Protein AF-0000000074480238 (afdb_homodimer)

pLDDT: mean 89.64, std 10.57, range [49.81, 98.31]

Sequence (198 aa):
LREQDRWLPIANVARLMKNTLPSTAKVSKDAKECMQECVSEFISFITSEASDKCLSEKRKTINGEDILFAMASLGFENYAEVLKIYLAKYREQQALKQELREQDRWLPIANVARLMKNTLPSTAKVSKDAKECMQECVSEFISFITSEASDKCLSEKRKTINGEDILFAMASLGFENYAEVLKIYLAKYREQQALKQE

Foldseek 3Di:
DPPPPQWDDLVVQVVVVCVVDPPPDDDDPVRSVVSGVVVSVVVVQLVVQLVVVCVVVVHDDRDPVSSLVSCVVVPNVVVSVVVVVVVVVVVVVVVVVVD/DPPPPQWDDLVVQVVVVCVVDDPPDDDDPVRSVVSGVVVSVVVVQLVVQLVVVCVVVVHDDRDPVSSLVSCVVVPNVVVSVVVVVVVVVVVVVVVVVVD

Organism: Cyberlindnera jadinii (strain ATCC 18201 / CBS 1600 / BCRC 20928 / JCM 3617 / NBRC 0987 / NRRL Y-1542) (NCBI:txid983966)

Nearest PDB structures (foldseek):
  6y37-assembly1_B  TM=9.646E-01  e=2.136E-12  Aspergillus nidulans FGSC A4
  6r0m-assembly2_C  TM=9.415E-01  e=6.870E-12  Arabidopsis thaliana
  7cvq-assembly1_B  TM=9.402E-01  e=6.244E-11  Arabidopsis thaliana
  7cvo-assembly1_G-2  TM=8.976E-01  e=4.514E-11  Arabidopsis thaliana
  7c9o-assembly1_B  TM=9.292E-01  e=1.452E-10  Oryza sativa Japonica Group

Structure (mmCIF, N/CA/C/O backbone):
data_AF-0000000074480238-model_v1
#
loop_
_entity.id
_entity.type
_entity.pdbx_description
1 polymer 'Transcriptional activator'
#
loop_
_atom_site.group_PDB
_atom_site.id
_atom_site.type_symbol
_atom_site.label_atom_id
_atom_site.label_alt_id
_atom_site.label_comp_id
_atom_site.label_asym_id
_atom_site.label_entity_id
_atom_site.label_seq_id
_atom_site.pdbx_PDB_ins_code
_atom_site.Cartn_x
_atom_site.Cartn_y
_atom_site.Cartn_z
_atom_site.occupancy
_atom_site.B_iso_or_equiv
_atom_site.auth_seq_id
_atom_site.auth_comp_id
_atom_site.auth_asym_id
_atom_site.auth_atom_id
_atom_site.pdbx_PDB_model_num
ATOM 1 N N . LEU A 1 1 ? 17.281 9.883 -5.789 1 50.31 1 LEU A N 1
ATOM 2 C CA . LEU A 1 1 ? 16.562 8.797 -5.141 1 50.31 1 LEU A CA 1
ATOM 3 C C . LEU A 1 1 ? 17.094 7.441 -5.578 1 50.31 1 LEU A C 1
ATOM 5 O O . LEU A 1 1 ? 17.375 7.23 -6.762 1 50.31 1 LEU A O 1
ATOM 9 N N . ARG A 1 2 ? 17.734 6.738 -4.742 1 54.66 2 ARG A N 1
ATOM 10 C CA . ARG A 1 2 ? 18.234 5.41 -5.094 1 54.66 2 ARG A CA 1
ATOM 11 C C . ARG A 1 2 ? 17.094 4.461 -5.418 1 54.66 2 ARG A C 1
ATOM 13 O O . ARG A 1 2 ? 15.984 4.621 -4.902 1 54.66 2 ARG A O 1
ATOM 20 N N . GLU A 1 3 ? 17.344 3.711 -6.457 1 53.94 3 GLU A N 1
ATOM 21 C CA . GLU A 1 3 ? 16.344 2.719 -6.871 1 53.94 3 GLU A CA 1
ATOM 22 C C . GLU A 1 3 ? 15.703 2.047 -5.668 1 53.94 3 GLU A C 1
ATOM 24 O O . GLU A 1 3 ? 14.492 1.808 -5.66 1 53.94 3 GLU A O 1
ATOM 29 N N . GLN A 1 4 ? 16.516 1.874 -4.633 1 62.62 4 GLN A N 1
ATOM 30 C CA . GLN A 1 4 ? 16.047 1.222 -3.414 1 62.62 4 GLN A CA 1
ATOM 31 C C . GLN A 1 4 ? 15.07 2.107 -2.654 1 62.62 4 GLN A C 1
ATOM 33 O O . GLN A 1 4 ? 14.305 1.621 -1.817 1 62.62 4 GLN A O 1
ATOM 38 N N . ASP A 1 5 ? 15.07 3.297 -3.121 1 70.62 5 ASP A N 1
ATOM 39 C CA . ASP A 1 5 ? 14.211 4.246 -2.418 1 70.62 5 ASP A CA 1
ATOM 40 C C . ASP A 1 5 ? 12.883 4.426 -3.141 1 70.62 5 ASP A C 1
ATOM 42 O O . ASP A 1 5 ? 11.977 5.09 -2.633 1 70.62 5 ASP A O 1
ATOM 46 N N . ARG A 1 6 ? 12.75 3.734 -4.102 1 83 6 ARG A N 1
ATOM 47 C CA . ARG A 1 6 ? 11.562 3.947 -4.926 1 83 6 ARG A CA 1
ATOM 48 C C . ARG A 1 6 ? 10.43 3.012 -4.512 1 83 6 ARG A C 1
ATOM 50 O O . ARG A 1 6 ? 9.258 3.375 -4.594 1 83 6 ARG A O 1
ATOM 57 N N . TRP A 1 7 ? 10.844 1.94 -3.971 1 91.5 7 TRP A N 1
ATOM 58 C CA . TRP A 1 7 ? 9.836 0.933 -3.635 1 91.5 7 TRP A CA 1
ATOM 59 C C . TRP A 1 7 ? 9.977 0.496 -2.182 1 91.5 7 TRP A C 1
ATOM 61 O O . TRP A 1 7 ? 11.047 0.611 -1.588 1 91.5 7 TRP A O 1
ATOM 71 N N . LEU A 1 8 ? 8.867 0.056 -1.718 1 95.06 8 LEU A N 1
ATOM 72 C CA . LEU A 1 8 ? 8.938 -0.613 -0.423 1 95.06 8 LEU A CA 1
ATOM 73 C C . LEU A 1 8 ? 9.805 -1.864 -0.505 1 95.06 8 LEU A C 1
ATOM 75 O O . LEU A 1 8 ? 9.781 -2.574 -1.513 1 95.06 8 LEU A O 1
ATOM 79 N N . PRO A 1 9 ? 10.562 -2.084 0.58 1 94.25 9 PRO A N 1
ATOM 80 C CA . PRO A 1 9 ? 11.297 -3.354 0.57 1 94.25 9 PRO A CA 1
ATOM 81 C C . PRO A 1 9 ? 10.383 -4.559 0.343 1 94.25 9 PRO A C 1
ATOM 83 O O . PRO A 1 9 ? 9.375 -4.711 1.035 1 94.25 9 PRO A O 1
ATOM 86 N N . ILE A 1 10 ? 10.828 -5.426 -0.51 1 94.94 10 ILE A N 1
ATOM 87 C CA . ILE A 1 10 ? 10 -6.539 -0.958 1 94.94 10 ILE A CA 1
ATOM 88 C C . ILE A 1 10 ? 9.773 -7.508 0.198 1 94.94 10 ILE A C 1
ATOM 90 O O . ILE A 1 10 ? 8.711 -8.117 0.304 1 94.94 10 ILE A O 1
ATOM 94 N N . ALA A 1 11 ? 10.805 -7.645 1.057 1 95.31 11 ALA A N 1
ATOM 95 C CA . ALA A 1 11 ? 10.695 -8.57 2.182 1 95.31 11 ALA A CA 1
ATOM 96 C C . ALA A 1 11 ? 9.57 -8.148 3.125 1 95.31 11 ALA A C 1
ATOM 98 O O . ALA A 1 11 ? 8.891 -9 3.705 1 95.31 11 ALA A O 1
ATOM 99 N N . ASN A 1 12 ? 9.391 -6.879 3.295 1 95.06 12 ASN A N 1
ATOM 100 C CA . ASN A 1 12 ? 8.32 -6.375 4.152 1 95.06 12 ASN A CA 1
ATOM 101 C C . ASN A 1 12 ? 6.945 -6.645 3.547 1 95.06 12 ASN A C 1
ATOM 103 O O . ASN A 1 12 ? 6.012 -7.023 4.262 1 95.06 12 ASN A O 1
ATOM 107 N N . VAL A 1 13 ? 6.793 -6.402 2.264 1 97 13 VAL A N 1
ATOM 108 C CA . VAL A 1 13 ? 5.547 -6.641 1.542 1 97 13 VAL A CA 1
ATOM 109 C C . VAL A 1 13 ? 5.195 -8.125 1.594 1 97 13 VAL A C 1
ATOM 111 O O . VAL A 1 13 ? 4.066 -8.484 1.936 1 97 13 VAL A O 1
ATOM 114 N N . ALA A 1 14 ? 6.191 -8.93 1.31 1 97.12 14 ALA A N 1
ATOM 115 C CA . ALA A 1 14 ? 5.992 -10.375 1.296 1 97.12 14 ALA A CA 1
ATOM 116 C C . ALA A 1 14 ? 5.566 -10.883 2.67 1 97.12 14 ALA A C 1
ATOM 118 O O . ALA A 1 14 ? 4.742 -11.797 2.773 1 97.12 14 ALA A O 1
ATOM 119 N N . ARG A 1 15 ? 6.156 -10.383 3.66 1 96.19 15 ARG A N 1
ATOM 120 C CA . ARG A 1 15 ? 5.812 -10.773 5.023 1 96.19 15 ARG A CA 1
ATOM 121 C C . ARG A 1 15 ? 4.34 -10.5 5.32 1 96.19 15 ARG A C 1
ATOM 123 O O . ARG A 1 15 ? 3.646 -11.344 5.883 1 96.19 15 ARG A O 1
ATOM 130 N N . LEU A 1 16 ? 3.887 -9.359 4.969 1 96.38 16 LEU A N 1
ATOM 131 C CA . LEU A 1 16 ? 2.492 -9 5.203 1 96.38 16 LEU A CA 1
ATOM 132 C C . LEU A 1 16 ? 1.559 -9.883 4.387 1 96.38 16 LEU A C 1
ATOM 134 O O . LEU A 1 16 ? 0.484 -10.266 4.855 1 96.38 16 LEU A O 1
ATOM 138 N N . MET A 1 17 ? 1.931 -10.141 3.139 1 97.75 17 MET A N 1
ATOM 139 C CA . MET A 1 17 ? 1.133 -11.055 2.324 1 97.75 17 MET A CA 1
ATOM 140 C C . MET A 1 17 ? 1.016 -12.422 2.994 1 97.75 17 MET A C 1
ATOM 142 O O . MET A 1 17 ? -0.086 -12.953 3.135 1 97.75 17 MET A O 1
ATOM 146 N N . LYS A 1 18 ? 2.066 -12.922 3.418 1 96.69 18 LYS A N 1
ATOM 147 C CA . LYS A 1 18 ? 2.111 -14.25 4.023 1 96.69 18 LYS A CA 1
ATOM 148 C C . LYS A 1 18 ? 1.243 -14.312 5.277 1 96.69 18 LYS A C 1
ATOM 150 O O . LYS A 1 18 ? 0.592 -15.328 5.535 1 96.69 18 LYS A O 1
ATOM 155 N N . ASN A 1 19 ? 1.294 -13.281 6.031 1 95.38 19 ASN A N 1
ATOM 156 C CA . ASN A 1 19 ? 0.507 -13.219 7.258 1 95.38 19 ASN A CA 1
ATOM 157 C C . ASN A 1 19 ? -0.988 -13.328 6.969 1 95.38 19 ASN A C 1
ATOM 159 O O . ASN A 1 19 ? -1.774 -13.641 7.867 1 95.38 19 ASN A O 1
ATOM 163 N N . THR A 1 20 ? -1.388 -13.047 5.805 1 95.38 20 THR A N 1
ATOM 164 C CA . THR A 1 20 ? -2.795 -13.039 5.422 1 95.38 20 THR A CA 1
ATOM 165 C C . THR A 1 20 ? -3.215 -14.406 4.875 1 95.38 20 THR A C 1
ATOM 167 O O . THR A 1 20 ? -4.402 -14.656 4.672 1 95.38 20 THR A O 1
ATOM 170 N N . LEU A 1 21 ? -2.299 -15.297 4.723 1 96.62 21 LEU A N 1
ATOM 171 C CA . LEU A 1 21 ? -2.537 -16.531 3.992 1 96.62 21 LEU A CA 1
ATOM 172 C C . LEU A 1 21 ? -2.473 -17.734 4.926 1 96.62 21 LEU A C 1
ATOM 174 O O . LEU A 1 21 ? -1.776 -17.703 5.941 1 96.62 21 LEU A O 1
ATOM 178 N N . PRO A 1 22 ? -3.262 -18.844 4.527 1 93.44 22 PRO A N 1
ATOM 179 C CA . PRO A 1 22 ? -3.002 -20.094 5.227 1 93.44 22 PRO A CA 1
ATOM 180 C C . PRO A 1 22 ? -1.571 -20.594 5.035 1 93.44 22 PRO A C 1
ATOM 182 O O . PRO A 1 22 ? -0.897 -20.188 4.082 1 93.44 22 PRO A O 1
ATOM 185 N N . SER A 1 23 ? -1.118 -21.469 5.938 1 93.94 23 SER A N 1
ATOM 186 C CA . SER A 1 23 ? 0.26 -21.953 5.93 1 93.94 23 SER A CA 1
ATOM 187 C C . SER A 1 23 ? 0.567 -22.734 4.66 1 93.94 23 SER A C 1
ATOM 189 O O . SER A 1 23 ? 1.729 -22.875 4.273 1 93.94 23 SER A O 1
ATOM 191 N N . THR A 1 24 ? -0.392 -23.219 3.965 1 94.44 24 THR A N 1
ATOM 192 C CA . THR A 1 24 ? -0.211 -24.062 2.795 1 94.44 24 THR A CA 1
ATOM 193 C C . THR A 1 24 ? -0.042 -23.234 1.533 1 94.44 24 THR A C 1
ATOM 195 O O . THR A 1 24 ? 0.378 -23.734 0.493 1 94.44 24 THR A O 1
ATOM 198 N N . ALA A 1 25 ? -0.387 -21.969 1.581 1 96.19 25 ALA A N 1
ATOM 199 C CA . ALA A 1 25 ? -0.36 -21.109 0.399 1 96.19 25 ALA A CA 1
ATOM 200 C C . ALA A 1 25 ? 1.044 -20.562 0.148 1 96.19 25 ALA A C 1
ATOM 202 O O . ALA A 1 25 ? 1.799 -20.328 1.092 1 96.19 25 ALA A O 1
ATOM 203 N N . LYS A 1 26 ? 1.351 -20.438 -1.123 1 97.56 26 LYS A N 1
ATOM 204 C CA . LYS A 1 26 ? 2.617 -19.859 -1.564 1 97.56 26 LYS A CA 1
ATOM 205 C C . LYS A 1 26 ? 2.387 -18.625 -2.428 1 97.56 26 LYS A C 1
ATOM 207 O O . LYS A 1 26 ? 1.317 -18.453 -3.018 1 97.56 26 LYS A O 1
ATOM 212 N N . VAL A 1 27 ? 3.369 -17.781 -2.408 1 98.31 27 VAL A N 1
ATOM 213 C CA . VAL A 1 27 ? 3.334 -16.578 -3.242 1 98.31 27 VAL A CA 1
ATOM 214 C C . VAL A 1 27 ? 4.551 -16.562 -4.168 1 98.31 27 VAL A C 1
ATOM 216 O O . VAL A 1 27 ? 5.691 -16.672 -3.707 1 98.31 27 VAL A O 1
ATOM 219 N N . SER A 1 28 ? 4.266 -16.453 -5.383 1 96.69 28 SER A N 1
ATOM 220 C CA . SER A 1 28 ? 5.344 -16.438 -6.363 1 96.69 28 SER A CA 1
ATOM 221 C C . SER A 1 28 ? 6.133 -15.141 -6.309 1 96.69 28 SER A C 1
ATOM 223 O O . SER A 1 28 ? 5.676 -14.156 -5.723 1 96.69 28 SER A O 1
ATOM 225 N N . LYS A 1 29 ? 7.328 -15.172 -6.887 1 94.25 29 LYS A N 1
ATOM 226 C CA . LYS A 1 29 ? 8.18 -13.992 -6.938 1 94.25 29 LYS A CA 1
ATOM 227 C C . LYS A 1 29 ? 7.504 -12.859 -7.715 1 94.25 29 LYS A C 1
ATOM 229 O O . LYS A 1 29 ? 7.559 -11.703 -7.305 1 94.25 29 LYS A O 1
ATOM 234 N N . ASP A 1 30 ? 6.91 -13.188 -8.82 1 93.56 30 ASP A N 1
ATOM 235 C CA . ASP A 1 30 ? 6.266 -12.172 -9.633 1 93.56 30 ASP A CA 1
ATOM 236 C C . ASP A 1 30 ? 5.082 -11.539 -8.898 1 93.56 30 ASP A C 1
ATOM 238 O O . ASP A 1 30 ? 4.801 -10.352 -9.07 1 93.56 30 ASP A O 1
ATOM 242 N N . ALA A 1 31 ? 4.387 -12.289 -8.102 1 96.25 31 ALA A N 1
ATOM 243 C CA . ALA A 1 31 ? 3.289 -11.75 -7.301 1 96.25 31 ALA A CA 1
ATOM 244 C C . ALA A 1 31 ? 3.803 -10.758 -6.262 1 96.25 31 ALA A C 1
ATOM 246 O O . ALA A 1 31 ? 3.221 -9.688 -6.078 1 96.25 31 ALA A O 1
ATOM 247 N N . LYS A 1 32 ? 4.871 -11.141 -5.648 1 96.44 32 LYS A N 1
ATOM 248 C CA . LYS A 1 32 ? 5.477 -10.258 -4.652 1 96.44 32 LYS A CA 1
ATOM 249 C C . LYS A 1 32 ? 5.926 -8.938 -5.281 1 96.44 32 LYS A C 1
ATOM 251 O O . LYS A 1 32 ? 5.711 -7.871 -4.711 1 96.44 32 LYS A O 1
ATOM 256 N N . GLU A 1 33 ? 6.512 -9.047 -6.352 1 93.38 33 GLU A N 1
ATOM 257 C CA . GLU A 1 33 ? 6.984 -7.855 -7.051 1 93.38 33 GLU A CA 1
ATOM 258 C C . GLU A 1 33 ? 5.82 -6.992 -7.527 1 93.38 33 GLU A C 1
ATOM 260 O O . GLU A 1 33 ? 5.887 -5.762 -7.469 1 93.38 33 GLU A O 1
ATOM 265 N N . CYS A 1 34 ? 4.824 -7.645 -7.98 1 93.25 34 CYS A N 1
ATOM 266 C CA . CYS A 1 34 ? 3.627 -6.93 -8.406 1 93.25 34 CYS A CA 1
ATOM 267 C C . CYS A 1 34 ? 3.008 -6.168 -7.238 1 93.25 34 CYS A C 1
ATOM 269 O O . CYS A 1 34 ? 2.676 -4.988 -7.367 1 93.25 34 CYS A O 1
ATOM 271 N N . MET A 1 35 ? 2.871 -6.773 -6.176 1 96.44 35 MET A N 1
ATOM 272 C CA . MET A 1 35 ? 2.322 -6.148 -4.977 1 96.44 35 MET A CA 1
ATOM 273 C C . MET A 1 35 ? 3.201 -4.988 -4.52 1 96.44 35 MET A C 1
ATOM 275 O O . MET A 1 35 ? 2.693 -3.92 -4.168 1 96.44 35 MET A O 1
ATOM 279 N N . GLN A 1 36 ? 4.504 -5.254 -4.531 1 95.19 36 GLN A N 1
ATOM 280 C CA . GLN A 1 36 ? 5.449 -4.219 -4.137 1 95.19 36 GLN A CA 1
ATOM 281 C C . GLN A 1 36 ? 5.254 -2.947 -4.953 1 95.19 36 GLN A C 1
ATOM 283 O O . GLN A 1 36 ? 5.188 -1.85 -4.398 1 95.19 36 GLN A O 1
ATOM 288 N N . GLU A 1 37 ? 5.18 -3.053 -6.207 1 91.62 37 GLU A N 1
ATOM 289 C CA . GLU A 1 37 ? 4.984 -1.911 -7.094 1 91.62 37 GLU A CA 1
ATOM 290 C C . GLU A 1 37 ? 3.635 -1.245 -6.848 1 91.62 37 GLU A C 1
ATOM 292 O O . GLU A 1 37 ? 3.549 -0.019 -6.754 1 91.62 37 GLU A O 1
ATOM 297 N N . CYS A 1 38 ? 2.629 -2.027 -6.746 1 92.5 38 CYS A N 1
ATOM 298 C CA . CYS A 1 38 ? 1.27 -1.528 -6.57 1 92.5 38 CYS A CA 1
ATOM 299 C C . CYS A 1 38 ? 1.145 -0.727 -5.281 1 92.5 38 CYS A C 1
ATOM 301 O O . CYS A 1 38 ? 0.633 0.395 -5.289 1 92.5 38 CYS A O 1
ATOM 303 N N . VAL A 1 39 ? 1.638 -1.241 -4.25 1 95.38 39 VAL A N 1
ATOM 304 C CA . VAL A 1 39 ? 1.453 -0.611 -2.945 1 95.38 39 VAL A CA 1
ATOM 305 C C . VAL A 1 39 ? 2.342 0.626 -2.838 1 95.38 39 VAL A C 1
ATOM 307 O O . VAL A 1 39 ? 1.952 1.628 -2.232 1 95.38 39 VAL A O 1
ATOM 310 N N . SER A 1 40 ? 3.521 0.574 -3.406 1 94 40 SER A N 1
ATOM 311 C CA . SER A 1 40 ? 4.375 1.756 -3.428 1 94 40 SER A CA 1
ATOM 312 C C . SER A 1 40 ? 3.725 2.896 -4.199 1 94 40 SER A C 1
ATOM 314 O O . SER A 1 40 ? 3.748 4.047 -3.758 1 94 40 SER A O 1
ATOM 316 N N . GLU A 1 41 ? 3.16 2.637 -5.312 1 90.31 41 GLU A N 1
ATOM 317 C CA . GLU A 1 41 ? 2.451 3.641 -6.102 1 90.31 41 GLU A CA 1
ATOM 318 C C . GLU A 1 41 ? 1.226 4.164 -5.355 1 90.31 41 GLU A C 1
ATOM 320 O O . GLU A 1 41 ? 0.897 5.348 -5.449 1 90.31 41 GLU A O 1
ATOM 325 N N . PHE A 1 42 ? 0.563 3.215 -4.707 1 92.75 42 PHE A N 1
ATOM 326 C CA . PHE A 1 42 ? -0.605 3.584 -3.916 1 92.75 42 PHE A CA 1
ATOM 327 C C . PHE A 1 42 ? -0.243 4.633 -2.869 1 92.75 42 PHE A C 1
ATOM 329 O O . PHE A 1 42 ? -0.935 5.645 -2.73 1 92.75 42 PHE A O 1
ATOM 336 N N . ILE A 1 43 ? 0.818 4.453 -2.174 1 96.56 43 ILE A N 1
ATOM 337 C CA . ILE A 1 43 ? 1.301 5.406 -1.181 1 96.56 43 ILE A CA 1
ATOM 338 C C . ILE A 1 43 ? 1.584 6.75 -1.849 1 96.56 43 ILE A C 1
ATOM 340 O O . ILE A 1 43 ? 1.176 7.797 -1.345 1 96.56 43 ILE A O 1
ATOM 344 N N . SER A 1 44 ? 2.252 6.715 -2.965 1 94.12 44 SER A N 1
ATOM 345 C CA . SER A 1 44 ? 2.617 7.938 -3.674 1 94.12 44 SER A CA 1
ATOM 346 C C . SER A 1 44 ? 1.381 8.695 -4.141 1 94.12 44 SER A C 1
ATOM 348 O O . SER A 1 44 ? 1.322 9.922 -4.027 1 94.12 44 SER A O 1
ATOM 350 N N . PHE A 1 45 ? 0.414 8.023 -4.602 1 92.94 45 PHE A N 1
ATOM 351 C CA . PHE A 1 45 ? -0.796 8.656 -5.117 1 92.94 45 PHE A CA 1
ATOM 352 C C . PHE A 1 45 ? -1.564 9.352 -3.998 1 92.94 45 PHE A C 1
ATOM 354 O O . PHE A 1 45 ? -1.978 10.5 -4.145 1 92.94 45 PHE A O 1
ATOM 361 N N . ILE A 1 46 ? -1.75 8.617 -2.943 1 96.38 46 ILE A N 1
ATOM 362 C CA . ILE A 1 46 ? -2.473 9.195 -1.815 1 96.38 46 ILE A CA 1
ATOM 363 C C . ILE A 1 46 ? -1.712 10.406 -1.279 1 96.38 46 ILE A C 1
ATOM 365 O O . ILE A 1 46 ? -2.309 11.453 -1.002 1 96.38 46 ILE A O 1
ATOM 369 N N . THR A 1 47 ? -0.429 10.219 -1.131 1 98.06 47 THR A N 1
ATOM 370 C CA . THR A 1 47 ? 0.4 11.305 -0.612 1 98.06 47 THR A CA 1
ATOM 371 C C . THR A 1 47 ? 0.323 12.531 -1.521 1 98.06 47 THR A C 1
ATOM 373 O O . THR A 1 47 ? 0.193 13.656 -1.042 1 98.06 47 THR A O 1
ATOM 376 N N . SER A 1 48 ? 0.383 12.297 -2.766 1 96.88 48 SER A N 1
ATOM 377 C CA . SER A 1 48 ? 0.32 13.391 -3.73 1 96.88 48 SER A CA 1
ATOM 378 C C . SER A 1 48 ? -1.019 14.117 -3.654 1 96.88 48 SER A C 1
ATOM 380 O O . SER A 1 48 ? -1.064 15.344 -3.695 1 96.88 48 SER A O 1
ATOM 382 N N . GLU A 1 49 ? -2.053 13.367 -3.582 1 96.75 49 GLU A N 1
ATOM 383 C CA . GLU A 1 49 ? -3.383 13.953 -3.463 1 96.75 49 GLU A CA 1
ATOM 384 C C . GLU A 1 49 ? -3.514 14.773 -2.178 1 96.75 49 GLU A C 1
ATOM 386 O O .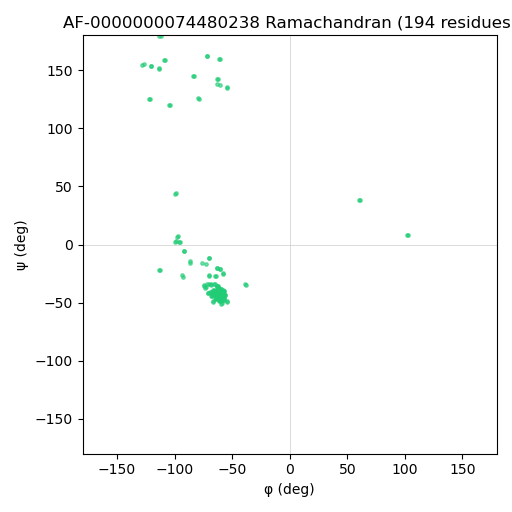 GLU A 1 49 ? -4.074 15.867 -2.188 1 96.75 49 GLU A O 1
ATOM 391 N N . ALA A 1 50 ? -3.051 14.227 -1.11 1 98 50 ALA A N 1
ATOM 392 C CA . ALA A 1 50 ? -3.07 14.93 0.17 1 98 50 ALA A CA 1
ATOM 393 C C . ALA A 1 50 ? -2.234 16.203 0.109 1 98 50 ALA A C 1
ATOM 395 O O . ALA A 1 50 ? -2.631 17.234 0.646 1 98 50 ALA A O 1
ATOM 396 N N . SER A 1 51 ? -1.16 16.094 -0.533 1 97.75 51 SER A N 1
ATOM 397 C CA . SER A 1 51 ? -0.264 17.234 -0.681 1 97.75 51 SER A CA 1
ATOM 398 C C . SER A 1 51 ? -0.929 18.359 -1.466 1 97.75 51 SER A C 1
ATOM 400 O O . SER A 1 51 ? -0.812 19.531 -1.101 1 97.75 51 SER A O 1
ATOM 402 N N . ASP A 1 52 ? -1.558 17.984 -2.543 1 96.56 52 ASP A N 1
ATOM 403 C CA . ASP A 1 52 ? -2.264 18.969 -3.357 1 96.56 52 ASP A CA 1
ATOM 404 C C . ASP A 1 52 ? -3.301 19.734 -2.527 1 96.56 52 ASP A C 1
ATOM 406 O O . ASP A 1 52 ? -3.422 20.953 -2.637 1 96.56 52 ASP A O 1
ATOM 410 N N . LYS A 1 53 ? -3.998 18.984 -1.729 1 95.81 53 LYS A N 1
ATOM 411 C CA . LYS A 1 53 ? -4.992 19.609 -0.859 1 95.81 53 LYS A CA 1
ATOM 412 C C . LYS A 1 53 ? -4.332 20.531 0.159 1 95.81 53 LYS A C 1
ATOM 414 O O . LYS A 1 53 ? -4.785 21.656 0.369 1 95.81 53 LYS A O 1
ATOM 419 N N . CYS A 1 54 ? -3.334 20.031 0.748 1 95.75 54 CYS A N 1
ATOM 420 C CA . CYS A 1 54 ? -2.605 20.797 1.754 1 95.75 54 CYS A CA 1
ATOM 421 C C . CYS A 1 54 ? -2.057 22.094 1.166 1 95.75 54 CYS A C 1
ATOM 423 O O . CYS A 1 54 ? -2.188 23.156 1.771 1 95.75 54 CYS A O 1
ATOM 425 N N . LEU A 1 55 ? -1.512 22.078 0.042 1 94.5 55 LEU A N 1
ATOM 426 C CA . LEU A 1 55 ? -0.948 23.234 -0.643 1 94.5 55 LEU A CA 1
ATOM 427 C C . LEU A 1 55 ? -2.043 24.219 -1.037 1 94.5 55 LEU A C 1
ATOM 429 O O . LEU A 1 55 ? -1.861 25.438 -0.928 1 94.5 55 LEU A O 1
ATOM 433 N N . SER A 1 56 ? -3.08 23.703 -1.527 1 96.38 56 SER A N 1
ATOM 434 C CA . SER A 1 56 ? -4.199 24.562 -1.904 1 96.38 56 SER A CA 1
ATOM 435 C C . SER A 1 56 ? -4.699 25.375 -0.713 1 96.38 56 SER A C 1
ATOM 437 O O . SER A 1 56 ? -5.246 26.469 -0.885 1 96.38 56 SER A O 1
ATOM 439 N N . GLU A 1 57 ? -4.465 24.844 0.457 1 97.31 57 GLU A N 1
ATOM 440 C CA . GLU A 1 57 ? -4.879 25.516 1.689 1 97.31 57 GLU A CA 1
ATOM 441 C C . GLU A 1 57 ? -3.734 26.312 2.299 1 97.31 57 GLU A C 1
ATOM 443 O O . GLU A 1 57 ? -3.848 26.812 3.418 1 97.31 57 GLU A O 1
ATOM 448 N N . LYS A 1 58 ? -2.646 26.422 1.631 1 96.5 58 LYS A N 1
ATOM 449 C CA . LYS A 1 58 ? -1.461 27.172 2.031 1 96.5 58 LYS A CA 1
ATOM 450 C C . LYS A 1 58 ? -0.888 26.641 3.342 1 96.5 58 LYS A C 1
ATOM 452 O O . LYS A 1 58 ? -0.505 27.422 4.219 1 96.5 58 LYS A O 1
ATOM 457 N N . ARG A 1 59 ? -0.938 25.344 3.445 1 96.81 59 ARG A N 1
ATOM 458 C CA . ARG A 1 59 ? -0.327 24.641 4.566 1 96.81 59 ARG A CA 1
ATOM 459 C C . ARG A 1 59 ? 0.907 23.859 4.117 1 96.81 59 ARG A C 1
ATOM 461 O O . ARG A 1 59 ? 1.072 23.578 2.93 1 96.81 59 ARG A O 1
ATOM 468 N N . LYS A 1 60 ? 1.722 23.594 5.105 1 96.19 60 LYS A N 1
ATOM 469 C CA . LYS A 1 60 ? 2.963 22.906 4.777 1 96.19 60 LYS A CA 1
ATOM 470 C C . LYS A 1 60 ? 2.977 21.5 5.375 1 96.19 60 LYS A C 1
ATOM 472 O O . LYS A 1 60 ? 3.764 20.641 4.957 1 96.19 60 LYS A O 1
ATOM 477 N N . THR A 1 61 ? 2.16 21.281 6.414 1 98 61 THR A N 1
ATOM 478 C CA . THR A 1 61 ? 2.158 20 7.113 1 98 61 THR A CA 1
ATOM 479 C C . THR A 1 61 ? 0.932 19.172 6.727 1 98 61 THR A C 1
ATOM 481 O O . THR A 1 61 ? -0.203 19.625 6.914 1 98 61 THR A O 1
ATOM 484 N N . ILE A 1 62 ? 1.192 18.016 6.176 1 98.06 62 ILE A N 1
ATOM 485 C CA . ILE A 1 62 ? 0.145 17.047 5.871 1 98.06 62 ILE A CA 1
ATOM 486 C C . ILE A 1 62 ? -0.252 16.297 7.145 1 98.06 62 ILE A C 1
ATOM 488 O O . ILE A 1 62 ? 0.6 15.727 7.828 1 98.06 62 ILE A O 1
ATOM 492 N N . ASN A 1 63 ? -1.505 16.344 7.426 1 95.94 63 ASN A N 1
ATOM 493 C CA . ASN A 1 63 ? -1.98 15.664 8.625 1 95.94 63 ASN A CA 1
ATOM 494 C C . ASN A 1 63 ? -2.859 14.469 8.281 1 95.94 63 ASN A C 1
ATOM 496 O O . ASN A 1 63 ? -3.02 14.125 7.105 1 95.94 63 ASN A O 1
ATOM 500 N N . GLY A 1 64 ? 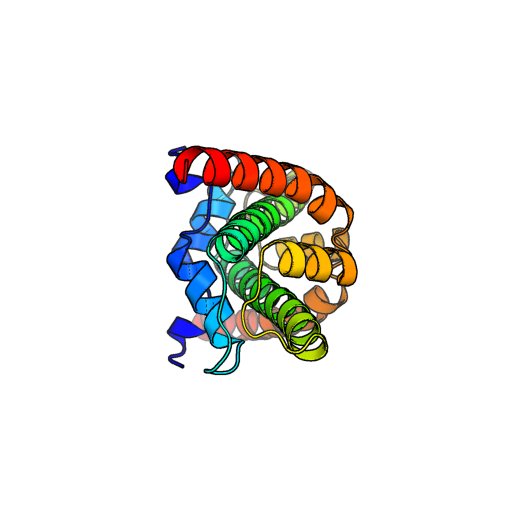-3.314 13.789 9.32 1 95.62 64 GLY A N 1
ATOM 501 C CA . GLY A 1 64 ? -4.113 12.586 9.133 1 95.62 64 GLY A CA 1
ATOM 502 C C . GLY A 1 64 ? -5.391 12.836 8.352 1 95.62 64 GLY A C 1
ATOM 503 O O . GLY A 1 64 ? -5.805 12.008 7.543 1 95.62 64 GLY A O 1
ATOM 504 N N . GLU A 1 65 ? -5.98 13.992 8.633 1 94.44 65 GLU A N 1
ATOM 505 C CA . GLU A 1 65 ? -7.211 14.336 7.93 1 94.44 65 GLU A CA 1
ATOM 506 C C . GLU A 1 65 ? -6.961 14.484 6.434 1 94.44 65 GLU A C 1
ATOM 508 O O . GLU A 1 65 ? -7.832 14.164 5.617 1 94.44 65 GLU A O 1
ATOM 513 N N . ASP A 1 66 ? -5.848 14.984 6.078 1 97 66 ASP A N 1
ATOM 514 C CA . ASP A 1 66 ? -5.504 15.117 4.668 1 97 66 ASP A CA 1
ATOM 515 C C . ASP A 1 66 ? -5.406 13.758 3.992 1 97 66 ASP A C 1
ATOM 517 O O . ASP A 1 66 ? -5.812 13.594 2.838 1 97 66 ASP A O 1
ATOM 521 N N . ILE A 1 67 ? -4.844 12.805 4.707 1 97.31 67 ILE A N 1
ATOM 522 C CA . ILE A 1 67 ? -4.734 11.445 4.188 1 97.31 67 ILE A CA 1
ATOM 523 C C . ILE A 1 67 ? -6.125 10.859 3.988 1 97.31 67 ILE A C 1
ATOM 525 O O . ILE A 1 67 ? -6.406 10.242 2.957 1 97.31 67 ILE A O 1
ATOM 529 N N . LEU A 1 68 ? -6.973 11.094 4.934 1 95.44 68 LEU A N 1
ATOM 530 C CA . LEU A 1 68 ? -8.336 10.578 4.852 1 95.44 68 LEU A CA 1
ATOM 531 C C . LEU A 1 68 ? -9.078 11.188 3.666 1 95.44 68 LEU A C 1
ATOM 533 O O . LEU A 1 68 ? -9.789 10.484 2.947 1 95.44 68 LEU A O 1
ATOM 537 N N . PHE A 1 69 ? -8.906 12.398 3.523 1 95.75 69 PHE A N 1
ATOM 538 C CA . PHE A 1 69 ? -9.516 13.078 2.385 1 95.75 69 PHE A CA 1
ATOM 539 C C . PHE A 1 69 ? -9.031 12.477 1.072 1 95.75 69 PHE A C 1
ATOM 541 O O . PHE A 1 69 ? -9.828 12.219 0.17 1 95.75 69 PHE A O 1
ATOM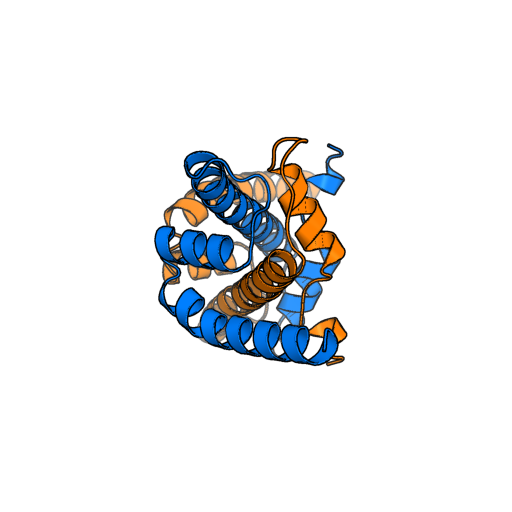 548 N N . ALA A 1 70 ? -7.75 12.359 0.957 1 96.5 70 ALA A N 1
ATOM 549 C CA . ALA A 1 70 ? -7.156 11.812 -0.258 1 96.5 70 ALA A CA 1
ATOM 550 C C . ALA A 1 70 ? -7.699 10.414 -0.549 1 96.5 70 ALA A C 1
ATOM 552 O O . ALA A 1 70 ? -8.008 10.086 -1.698 1 96.5 70 ALA A O 1
ATOM 553 N N . MET A 1 71 ? -7.797 9.633 0.464 1 94.19 71 MET A N 1
ATOM 554 C CA . MET A 1 71 ? -8.344 8.281 0.312 1 94.19 71 MET A CA 1
ATOM 555 C C . MET A 1 71 ? -9.766 8.328 -0.223 1 94.19 71 MET A C 1
ATOM 557 O O . MET A 1 71 ? -10.109 7.602 -1.155 1 94.19 71 MET A O 1
ATOM 561 N N . ALA A 1 72 ? -10.586 9.156 0.37 1 93.44 72 ALA A N 1
ATOM 562 C CA . ALA A 1 72 ? -11.969 9.281 -0.095 1 93.44 72 ALA A CA 1
ATOM 563 C C . ALA A 1 72 ? -12.016 9.758 -1.545 1 93.44 72 ALA A C 1
ATOM 565 O O . ALA A 1 72 ? -12.797 9.25 -2.348 1 93.44 72 ALA A O 1
ATOM 566 N N . SER A 1 73 ? -11.188 10.664 -1.845 1 92.94 73 SER A N 1
ATOM 567 C CA . SER A 1 73 ? -11.141 11.242 -3.184 1 92.94 73 SER A CA 1
ATOM 568 C C . SER A 1 73 ? -10.734 10.203 -4.223 1 92.94 73 SER A C 1
ATOM 570 O O . SER A 1 73 ? -11.133 10.289 -5.387 1 92.94 73 SER A O 1
ATOM 572 N N . LEU A 1 74 ? -10.008 9.258 -3.777 1 86.94 74 LEU A N 1
ATOM 573 C CA . LEU A 1 74 ? -9.5 8.234 -4.691 1 86.94 74 LEU A CA 1
ATOM 574 C C . LEU A 1 74 ? -10.414 7.012 -4.695 1 86.94 74 LEU A C 1
ATOM 576 O O . LEU A 1 74 ? -10.078 5.992 -5.301 1 86.94 74 LEU A O 1
ATOM 580 N N . GLY A 1 75 ? -11.477 7.082 -3.947 1 85.19 75 GLY A N 1
ATOM 581 C CA . GLY A 1 75 ? -12.469 6.027 -4.031 1 85.19 75 GLY A CA 1
ATOM 582 C C . GLY A 1 75 ? -12.398 5.043 -2.883 1 85.19 75 GLY A C 1
ATOM 583 O O . GLY A 1 75 ? -13.047 3.994 -2.914 1 85.19 75 GLY A O 1
ATOM 584 N N . PHE A 1 76 ? -11.586 5.297 -1.842 1 87.62 76 PHE A N 1
ATOM 585 C CA . PHE A 1 76 ? -11.477 4.434 -0.672 1 87.62 76 PHE A CA 1
ATOM 586 C C . PHE A 1 76 ? -12.32 4.969 0.477 1 87.62 76 PHE A C 1
ATOM 588 O O . PHE A 1 76 ? -11.867 5 1.625 1 87.62 76 PHE A O 1
ATOM 595 N N . GLU A 1 77 ? -13.477 5.352 0.121 1 88.5 77 GLU A N 1
ATOM 596 C CA . GLU A 1 77 ? -14.352 6.008 1.083 1 88.5 77 GLU A CA 1
ATOM 597 C C . GLU A 1 77 ? -14.633 5.105 2.281 1 88.5 77 GLU A C 1
ATOM 599 O O . GLU A 1 77 ? -14.586 5.559 3.428 1 88.5 77 GLU A O 1
ATOM 604 N N . ASN A 1 78 ? -14.945 3.881 2.033 1 85.25 78 ASN A N 1
ATOM 605 C CA . ASN A 1 78 ? -15.258 2.961 3.119 1 85.25 78 ASN A CA 1
ATOM 606 C C . ASN A 1 78 ? -14.07 2.775 4.062 1 85.25 78 ASN A C 1
ATOM 608 O O . ASN A 1 78 ? -14.242 2.76 5.281 1 85.25 78 ASN A O 1
ATOM 612 N N . TYR A 1 79 ? -12.984 2.723 3.494 1 82.19 79 TYR A N 1
ATOM 613 C CA . TYR A 1 79 ? -11.773 2.568 4.301 1 82.19 79 TYR A CA 1
ATOM 614 C C . TYR A 1 79 ? -11.477 3.844 5.082 1 82.19 79 TYR A C 1
ATOM 616 O O . TYR A 1 79 ? -11.07 3.785 6.246 1 82.19 79 TYR A O 1
ATOM 624 N N . ALA A 1 80 ? -11.664 4.93 4.379 1 90 80 ALA A N 1
ATOM 625 C CA . ALA A 1 80 ? -11.438 6.219 5.027 1 90 80 ALA A CA 1
ATOM 626 C C . ALA A 1 80 ? -12.312 6.371 6.266 1 90 80 ALA A C 1
ATOM 628 O O . ALA A 1 80 ? -11.852 6.848 7.309 1 90 80 ALA A O 1
ATOM 629 N N . GLU A 1 81 ? -13.5 5.934 6.184 1 89.06 81 GLU A N 1
ATOM 630 C CA . GLU A 1 81 ? -14.445 6.066 7.289 1 89.06 81 GLU A CA 1
ATOM 631 C C . GLU A 1 81 ? -14.016 5.23 8.492 1 89.06 81 GLU A C 1
ATOM 633 O O . GLU A 1 81 ? -14.125 5.676 9.633 1 89.06 81 GLU A O 1
ATOM 638 N N . VAL A 1 82 ? -13.547 4.121 8.234 1 83.31 82 VAL A N 1
ATOM 639 C CA . VAL A 1 82 ? -13.109 3.225 9.297 1 83.31 82 VAL A CA 1
ATOM 640 C C . VAL A 1 82 ? -11.859 3.789 9.969 1 83.31 82 VAL A C 1
ATOM 642 O O . VAL A 1 82 ? -11.742 3.781 11.195 1 83.31 82 VAL A O 1
ATOM 645 N N . LEU A 1 83 ? -11.016 4.301 9.125 1 86.31 83 LEU A N 1
ATOM 646 C CA . LEU A 1 83 ? -9.758 4.832 9.633 1 86.31 83 LEU A CA 1
ATOM 647 C C . LEU A 1 83 ? -9.992 6.113 10.43 1 86.31 83 LEU A C 1
ATOM 649 O O . LEU A 1 83 ? -9.18 6.469 11.289 1 86.31 83 LEU A O 1
ATOM 653 N N . LYS A 1 84 ? -11.023 6.762 10.102 1 89 84 LYS A N 1
ATOM 654 C CA . LYS A 1 84 ? -11.375 7.973 10.836 1 89 84 LYS A CA 1
ATOM 655 C C . LYS A 1 84 ? -11.57 7.684 12.32 1 89 84 LYS A C 1
ATOM 657 O O . LYS A 1 84 ? -11.195 8.492 13.172 1 89 84 LYS A O 1
ATOM 662 N N . ILE A 1 85 ? -12.133 6.613 12.539 1 84.56 85 ILE A N 1
ATOM 663 C CA . ILE A 1 85 ? -12.367 6.223 13.922 1 84.56 85 ILE A CA 1
ATOM 664 C C . ILE A 1 85 ? -11.031 6.02 14.641 1 84.56 85 ILE A C 1
ATOM 666 O O . ILE A 1 85 ? -10.859 6.473 15.773 1 84.56 85 ILE A O 1
ATOM 670 N N . TYR A 1 86 ? -10.203 5.406 13.969 1 75.56 86 TYR A N 1
ATOM 671 C CA . TYR A 1 86 ? -8.859 5.195 14.508 1 75.56 86 TYR A CA 1
ATOM 672 C C . TYR A 1 86 ? -8.164 6.523 14.773 1 75.56 86 TYR A C 1
ATOM 674 O O . TYR A 1 86 ? -7.547 6.707 15.82 1 75.56 86 TYR A O 1
ATOM 682 N N . LEU A 1 87 ? -8.281 7.426 13.836 1 81.31 87 LEU A N 1
ATOM 683 C CA . LEU A 1 87 ? -7.625 8.727 13.961 1 81.31 87 LEU A CA 1
ATOM 684 C C . LEU A 1 87 ? -8.18 9.5 15.148 1 81.31 87 LEU A C 1
ATOM 686 O O . LEU A 1 87 ? -7.438 10.188 15.852 1 81.31 87 LEU A O 1
ATOM 690 N N . ALA A 1 88 ? -9.367 9.383 15.289 1 83.62 88 ALA A N 1
ATOM 691 C CA . ALA A 1 88 ? -10 10.078 16.406 1 83.62 88 ALA A CA 1
ATOM 692 C C . ALA A 1 88 ? -9.477 9.555 17.75 1 83.62 88 ALA A C 1
ATOM 694 O O . ALA A 1 88 ? -9.172 10.328 18.656 1 83.62 88 ALA A O 1
ATOM 695 N N . LYS A 1 89 ? -9.359 8.297 17.812 1 78.75 89 LYS A N 1
ATOM 696 C CA . LYS A 1 89 ? -8.852 7.676 19.031 1 78.75 89 LYS A CA 1
ATOM 697 C C . LYS A 1 89 ? -7.402 8.086 19.281 1 78.75 89 LYS A C 1
ATOM 699 O O . LYS A 1 89 ? -7.02 8.344 20.422 1 78.75 89 LYS A O 1
ATOM 704 N N . TYR A 1 90 ? -6.707 8.133 18.281 1 73.88 90 TYR A N 1
ATOM 705 C CA . TYR A 1 90 ? -5.312 8.547 18.375 1 73.88 90 TYR A CA 1
ATOM 706 C C . TYR A 1 90 ? -5.199 9.977 18.906 1 73.88 90 TYR A C 1
ATOM 708 O O . TYR A 1 90 ? -4.375 10.258 19.766 1 73.88 90 TYR A O 1
ATOM 716 N N . ARG A 1 91 ? -5.934 10.852 18.375 1 77.88 91 ARG A N 1
ATOM 717 C CA . ARG A 1 91 ? -5.895 12.258 18.766 1 77.88 91 ARG A CA 1
ATOM 718 C C . ARG A 1 91 ? -6.301 12.422 20.234 1 77.88 91 ARG A C 1
ATOM 720 O O . ARG A 1 91 ? -5.727 13.242 20.953 1 77.88 91 ARG A O 1
ATOM 727 N N . GLU A 1 92 ? -7.277 11.656 20.594 1 80 92 GLU A N 1
ATOM 728 C CA . GLU A 1 92 ? -7.691 11.695 21.984 1 80 92 GLU A CA 1
ATOM 729 C C . GLU A 1 92 ? -6.559 11.266 22.922 1 80 92 GLU A C 1
ATOM 731 O O . GLU A 1 92 ? -6.34 11.875 23.969 1 80 92 GLU A O 1
ATOM 736 N N . GLN A 1 93 ? -5.891 10.258 22.516 1 76.81 93 GLN A N 1
ATOM 737 C CA . GLN A 1 93 ? -4.785 9.75 23.328 1 76.81 93 GLN A CA 1
ATOM 738 C C . GLN A 1 93 ? -3.633 10.75 23.375 1 76.81 93 GLN A C 1
ATOM 740 O O . GLN A 1 93 ? -2.984 10.914 24.406 1 76.81 93 GLN A O 1
ATOM 745 N N . GLN A 1 94 ? -3.352 11.344 22.25 1 74.88 94 GLN A N 1
ATOM 746 C CA . GLN A 1 94 ? -2.291 12.344 22.203 1 74.88 94 GLN A CA 1
ATOM 747 C C . GLN A 1 94 ? -2.643 13.555 23.062 1 74.88 94 GLN A C 1
ATOM 749 O O . GLN A 1 94 ? -1.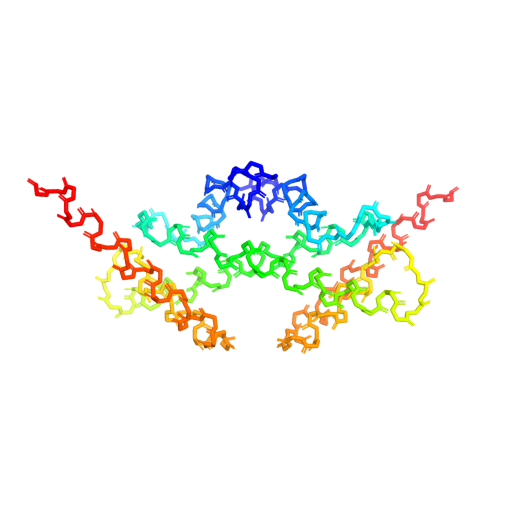77 14.133 23.703 1 74.88 94 GLN A O 1
ATOM 754 N N . ALA A 1 95 ? -3.875 13.914 22.969 1 76.25 95 ALA A N 1
ATOM 755 C CA . ALA A 1 95 ? -4.328 15.047 23.781 1 76.25 95 ALA A CA 1
ATOM 756 C C . ALA A 1 95 ? -4.184 14.734 25.266 1 76.25 95 ALA A C 1
ATOM 758 O O . ALA A 1 95 ? -3.84 15.617 26.062 1 76.25 95 ALA A O 1
ATOM 759 N N . LEU A 1 96 ? -4.395 13.562 25.625 1 74.81 96 LEU A N 1
ATOM 760 C CA . LEU A 1 96 ? -4.285 13.148 27.016 1 74.81 96 LEU A CA 1
ATOM 761 C C . LEU A 1 96 ? -2.828 13.102 27.453 1 74.81 96 LEU A C 1
ATOM 763 O O . LEU A 1 96 ? -2.523 13.352 28.625 1 74.81 96 LEU A O 1
ATOM 767 N N . LYS A 1 97 ? -2.033 12.719 26.609 1 76.88 97 LYS A N 1
ATOM 768 C CA . LYS A 1 97 ? -0.618 12.648 26.953 1 76.88 97 LYS A CA 1
ATOM 769 C C . LYS A 1 97 ? -0.011 14.039 27.078 1 76.88 97 LYS A C 1
ATOM 771 O O . LYS A 1 97 ? 0.99 14.234 27.781 1 76.88 97 LYS A O 1
ATOM 776 N N . GLN A 1 98 ? -0.4 15.008 26.344 1 70 98 GLN A N 1
ATOM 777 C CA . GLN A 1 98 ? 0.104 16.375 26.422 1 70 98 GLN A CA 1
ATOM 778 C C . GLN A 1 98 ? -0.461 17.109 27.625 1 70 98 GLN A C 1
ATOM 780 O O . GLN A 1 98 ? 0.072 18.141 28.031 1 70 98 GLN A O 1
ATOM 785 N N . GLU A 1 99 ? -1.408 16.562 28.094 1 57.19 99 GLU A N 1
ATOM 786 C CA . GLU A 1 99 ? -1.872 17.125 29.359 1 57.19 99 GLU A CA 1
ATOM 787 C C . GLU A 1 99 ? -1.183 16.453 30.547 1 57.19 99 GLU A C 1
ATOM 789 O O . GLU A 1 99 ? -0.774 17.125 31.5 1 57.19 99 GLU A O 1
ATOM 794 N N . LEU B 1 1 ? 1.57 -13.656 15.766 1 49.81 1 LEU B N 1
ATOM 795 C CA . LEU B 1 1 ? 2.035 -12.539 14.953 1 49.81 1 LEU B CA 1
ATOM 796 C C . LEU B 1 1 ? 2.391 -11.344 15.836 1 49.81 1 LEU B C 1
ATOM 798 O O . LEU B 1 1 ? 1.659 -11.023 16.781 1 49.81 1 LEU B O 1
ATOM 802 N N . ARG B 1 2 ? 3.602 -11.031 15.992 1 54 2 ARG B N 1
ATOM 803 C CA . ARG B 1 2 ? 3.988 -9.875 16.781 1 54 2 ARG B CA 1
ATOM 804 C C . ARG B 1 2 ? 3.402 -8.594 16.203 1 54 2 ARG B C 1
ATOM 806 O O . ARG B 1 2 ? 3.17 -8.5 15 1 54 2 ARG B O 1
ATOM 813 N N . GLU B 1 3 ? 2.924 -7.781 17.109 1 53.47 3 GLU B N 1
ATOM 814 C CA . GLU B 1 3 ? 2.371 -6.484 16.719 1 53.47 3 GLU B CA 1
ATOM 815 C C . GLU B 1 3 ? 3.18 -5.859 15.578 1 53.47 3 GLU B C 1
ATOM 817 O O . GLU B 1 3 ? 2.611 -5.281 14.648 1 53.47 3 GLU B O 1
ATOM 822 N N . GLN B 1 4 ? 4.508 -6.113 15.625 1 61.75 4 GLN B N 1
ATOM 823 C CA . GLN B 1 4 ? 5.43 -5.566 14.633 1 61.75 4 GLN B CA 1
ATOM 824 C C . GLN B 1 4 ? 5.227 -6.23 13.273 1 61.75 4 GLN B C 1
ATOM 826 O O . GLN B 1 4 ? 5.633 -5.684 12.242 1 61.75 4 GLN B O 1
ATOM 831 N N . ASP B 1 5 ? 4.48 -7.254 13.367 1 69.69 5 ASP B N 1
ATOM 832 C CA . ASP B 1 5 ? 4.289 -8.008 12.125 1 69.69 5 ASP B CA 1
ATOM 833 C C . ASP B 1 5 ? 2.949 -7.656 11.477 1 69.69 5 ASP B C 1
ATOM 835 O O . ASP B 1 5 ? 2.668 -8.086 10.359 1 69.69 5 ASP B O 1
ATOM 839 N N . ARG B 1 6 ? 2.328 -6.824 12.055 1 82.25 6 ARG B N 1
ATOM 840 C CA . ARG B 1 6 ? 0.979 -6.535 11.578 1 82.25 6 ARG B CA 1
ATOM 841 C C . ARG B 1 6 ? 0.986 -5.383 10.578 1 82.25 6 ARG B C 1
ATOM 843 O O . ARG B 1 6 ? 0.189 -5.363 9.641 1 82.25 6 ARG B O 1
ATOM 850 N N . TRP B 1 7 ? 1.943 -4.57 10.766 1 91.38 7 TRP B N 1
ATOM 851 C CA . TRP B 1 7 ? 1.98 -3.377 9.922 1 91.38 7 TRP B CA 1
ATOM 852 C C . TRP B 1 7 ? 3.336 -3.236 9.234 1 91.38 7 TRP B C 1
ATOM 854 O O . TRP B 1 7 ? 4.34 -3.764 9.719 1 91.38 7 TRP B O 1
ATOM 864 N N . LEU B 1 8 ? 3.252 -2.562 8.164 1 95 8 LEU B N 1
ATOM 865 C CA . LEU B 1 8 ? 4.516 -2.162 7.555 1 95 8 LEU B CA 1
ATOM 866 C C . LEU B 1 8 ? 5.297 -1.238 8.484 1 95 8 LEU B C 1
ATOM 868 O O . LEU B 1 8 ? 4.707 -0.407 9.18 1 95 8 LEU B O 1
ATOM 872 N N . PRO B 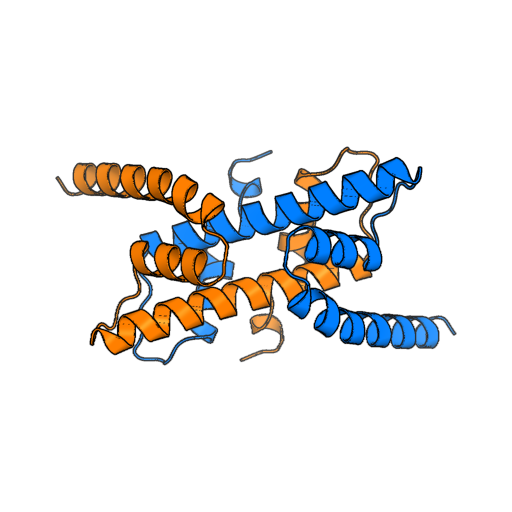1 9 ? 6.621 -1.424 8.477 1 94.19 9 PRO B N 1
ATOM 873 C CA . PRO B 1 9 ? 7.395 -0.452 9.258 1 94.19 9 PRO B CA 1
ATOM 874 C C . PRO B 1 9 ? 7.094 0.992 8.859 1 94.19 9 PRO B C 1
ATOM 876 O O . PRO B 1 9 ? 7.148 1.336 7.676 1 94.19 9 PRO B O 1
ATOM 879 N N . ILE B 1 10 ? 6.922 1.799 9.852 1 94.88 10 ILE B N 1
ATOM 880 C CA . ILE B 1 10 ? 6.461 3.166 9.633 1 94.88 10 ILE B CA 1
ATOM 881 C C . ILE B 1 10 ? 7.547 3.971 8.922 1 94.88 10 ILE B C 1
ATOM 883 O O . ILE B 1 10 ? 7.246 4.852 8.117 1 94.88 10 ILE B O 1
ATOM 887 N N . ALA B 1 11 ? 8.812 3.65 9.25 1 95.31 11 ALA B N 1
ATOM 888 C CA . ALA B 1 11 ? 9.922 4.383 8.641 1 95.31 11 ALA B CA 1
ATOM 889 C C . ALA B 1 11 ? 9.945 4.18 7.125 1 95.31 11 ALA B C 1
ATOM 891 O O . ALA B 1 11 ? 10.297 5.094 6.379 1 95.31 11 ALA B O 1
ATOM 892 N N . ASN B 1 12 ? 9.609 3.006 6.684 1 95.19 12 ASN B N 1
ATOM 893 C CA . ASN B 1 12 ? 9.562 2.723 5.254 1 95.19 12 ASN B CA 1
ATOM 894 C C . ASN B 1 12 ? 8.438 3.49 4.566 1 95.19 12 ASN B C 1
ATOM 896 O O . ASN B 1 12 ? 8.617 4.016 3.467 1 95.19 12 ASN B O 1
ATOM 900 N N . VAL B 1 13 ? 7.262 3.508 5.176 1 97 13 VAL B N 1
ATOM 901 C CA . VAL B 1 13 ? 6.102 4.223 4.656 1 97 13 VAL B CA 1
ATOM 902 C C . VAL B 1 13 ? 6.406 5.715 4.578 1 97 13 VAL B C 1
ATOM 904 O O . VAL B 1 13 ? 6.188 6.344 3.539 1 97 13 VAL B O 1
ATOM 907 N N . ALA B 1 14 ? 6.961 6.227 5.652 1 97.12 14 ALA B N 1
ATOM 908 C CA . ALA B 1 14 ? 7.285 7.648 5.73 1 97.12 14 ALA B CA 1
ATOM 909 C C . ALA B 1 14 ? 8.297 8.039 4.66 1 97.12 14 ALA B C 1
ATOM 911 O O . ALA B 1 14 ? 8.219 9.133 4.09 1 97.12 14 ALA B O 1
ATOM 912 N N . ARG B 1 15 ? 9.242 7.234 4.457 1 96.31 15 ARG B N 1
ATOM 913 C CA . ARG B 1 15 ? 10.258 7.496 3.439 1 96.31 15 ARG B CA 1
ATOM 914 C C . ARG B 1 15 ? 9.625 7.637 2.059 1 96.31 15 ARG B C 1
ATOM 916 O O . ARG B 1 15 ? 9.961 8.555 1.309 1 96.31 15 ARG B O 1
ATOM 923 N N . LEU B 1 16 ? 8.75 6.75 1.732 1 96.44 16 LEU B N 1
ATOM 924 C CA . LEU B 1 16 ? 8.086 6.801 0.437 1 96.44 16 LEU B CA 1
ATOM 925 C C . LEU B 1 16 ? 7.211 8.047 0.322 1 96.44 16 LEU B C 1
ATOM 927 O O . LEU B 1 16 ? 7.129 8.656 -0.748 1 96.44 16 LEU B O 1
ATOM 931 N N . MET B 1 17 ? 6.504 8.367 1.399 1 97.75 17 MET B N 1
ATOM 932 C CA . MET B 1 17 ? 5.715 9.602 1.393 1 97.75 17 MET B CA 1
ATOM 933 C C . MET B 1 17 ? 6.598 10.812 1.117 1 97.75 17 MET B C 1
ATOM 935 O O . MET B 1 17 ? 6.285 11.625 0.248 1 97.75 17 MET B O 1
ATOM 939 N N . LYS B 1 18 ? 7.656 10.898 1.77 1 96.75 18 LYS B N 1
ATOM 940 C CA . LYS B 1 18 ? 8.562 12.039 1.655 1 96.75 18 LYS B CA 1
ATOM 941 C C . LYS B 1 18 ? 9.109 12.164 0.237 1 96.75 18 LYS B C 1
ATOM 943 O O . LYS B 1 18 ? 9.281 13.273 -0.271 1 96.75 18 LYS B O 1
ATOM 948 N N . ASN B 1 19 ? 9.414 11.062 -0.332 1 95.44 19 ASN B N 1
ATOM 949 C CA . ASN B 1 19 ? 9.945 11.047 -1.69 1 95.44 19 ASN B CA 1
ATOM 950 C C . ASN B 1 19 ? 8.961 11.656 -2.684 1 95.44 19 ASN B C 1
ATOM 952 O O . ASN B 1 19 ? 9.344 12.047 -3.787 1 95.44 19 ASN B O 1
ATOM 956 N N . THR B 1 20 ? 7.738 11.703 -2.352 1 95.38 20 THR B N 1
ATOM 957 C CA . THR B 1 20 ? 6.684 12.18 -3.236 1 95.38 20 THR B CA 1
ATOM 958 C C . THR B 1 20 ? 6.445 13.68 -3.029 1 95.38 20 THR B C 1
ATOM 960 O O . THR B 1 20 ? 5.73 14.312 -3.809 1 95.38 20 THR B O 1
ATOM 963 N N . LEU B 1 21 ? 7.086 14.258 -2.086 1 96.69 21 LEU B N 1
ATOM 964 C CA . LEU B 1 21 ? 6.758 15.609 -1.646 1 96.69 21 LEU B CA 1
ATOM 965 C C . LEU B 1 21 ? 7.898 16.578 -1.957 1 96.69 21 LEU B C 1
ATOM 967 O O . LEU B 1 21 ? 9.062 16.172 -2.012 1 96.69 21 LEU B O 1
ATOM 971 N N . PRO B 1 22 ? 7.492 17.906 -2.174 1 93.56 22 PRO B N 1
ATOM 972 C CA . PRO B 1 22 ? 8.57 18.906 -2.184 1 93.56 22 PRO B CA 1
ATOM 973 C C . PRO B 1 22 ? 9.328 18.969 -0.859 1 93.56 22 PRO B C 1
ATOM 975 O O . PRO B 1 22 ? 8.812 18.531 0.173 1 93.56 22 PRO B O 1
ATOM 978 N N . SER B 1 23 ? 10.539 19.5 -0.878 1 94 23 SER B N 1
ATOM 979 C CA . SER B 1 23 ? 11.414 19.531 0.289 1 94 23 SER B CA 1
ATOM 980 C C . SER B 1 23 ? 10.812 20.375 1.408 1 94 23 SER B C 1
ATOM 982 O O . SER B 1 23 ? 11.172 20.203 2.578 1 94 23 SER B O 1
ATOM 984 N N . THR B 1 24 ? 9.906 21.234 1.13 1 94.5 24 THR B N 1
ATOM 985 C CA . THR B 1 24 ? 9.344 22.156 2.102 1 94.5 24 THR B CA 1
ATOM 986 C C . THR B 1 24 ? 8.172 21.516 2.848 1 94.5 24 THR B C 1
ATOM 988 O O . THR B 1 24 ? 7.73 22.031 3.877 1 94.5 24 THR B O 1
ATOM 991 N N . ALA B 1 25 ? 7.656 20.422 2.354 1 96.31 25 ALA B N 1
ATOM 992 C CA . ALA B 1 25 ? 6.477 19.797 2.939 1 96.31 25 ALA B CA 1
ATOM 993 C C . ALA B 1 25 ? 6.859 18.891 4.109 1 96.31 25 ALA B C 1
ATOM 995 O O . ALA B 1 25 ? 7.934 18.281 4.113 1 96.31 25 ALA B O 1
ATOM 996 N N . LYS B 1 26 ? 5.973 18.875 5.09 1 97.56 26 LYS B N 1
ATOM 997 C CA . LYS B 1 26 ? 6.125 18.016 6.258 1 97.56 26 LYS B CA 1
ATOM 998 C C . LYS B 1 26 ? 4.941 17.062 6.395 1 97.56 26 LYS B C 1
ATOM 1000 O O . LYS B 1 26 ? 3.855 17.328 5.879 1 97.56 26 LYS B O 1
ATOM 1005 N N . VAL B 1 27 ? 5.227 15.961 7.023 1 98.31 27 VAL B N 1
ATOM 1006 C CA . VAL B 1 27 ? 4.188 14.977 7.301 1 98.31 27 VAL B CA 1
ATOM 1007 C C . VAL B 1 27 ? 4.094 14.742 8.805 1 98.31 27 VAL B C 1
ATOM 1009 O O . VAL B 1 27 ? 5.094 14.422 9.453 1 98.31 27 VAL B O 1
ATOM 1012 N N . SER B 1 28 ? 2.939 14.922 9.273 1 96.62 28 SER B N 1
ATOM 1013 C CA . SER B 1 28 ? 2.734 14.742 10.711 1 96.62 28 SER B CA 1
ATOM 1014 C C . SER B 1 28 ? 2.797 13.266 11.094 1 96.62 28 SER B C 1
ATOM 1016 O O . SER B 1 28 ? 2.719 12.391 10.234 1 96.62 28 SER B O 1
ATOM 1018 N N . LYS B 1 29 ? 2.994 13.031 12.398 1 94.12 29 LYS B N 1
ATOM 1019 C CA . LYS B 1 29 ? 3.043 11.672 12.922 1 94.12 29 LYS B CA 1
ATOM 1020 C C . LYS B 1 29 ? 1.727 10.938 12.672 1 94.12 29 LYS B C 1
ATOM 1022 O O . LYS B 1 29 ? 1.725 9.766 12.289 1 94.12 29 LYS B O 1
ATOM 1027 N N . ASP B 1 30 ? 0.641 11.609 12.891 1 93.44 30 ASP B N 1
ATOM 1028 C CA . ASP B 1 30 ? -0.661 10.977 12.703 1 93.44 30 ASP B CA 1
ATOM 1029 C C . ASP B 1 30 ? -0.897 10.625 11.242 1 93.44 30 ASP B C 1
ATOM 1031 O O . ASP B 1 30 ? -1.538 9.625 10.93 1 93.44 30 ASP B O 1
ATOM 1035 N N . ALA B 1 31 ? -0.412 11.406 10.328 1 96.19 31 ALA B N 1
ATOM 1036 C CA . ALA B 1 31 ? -0.524 11.109 8.906 1 96.19 31 ALA B CA 1
ATOM 1037 C C . ALA B 1 31 ? 0.266 9.852 8.539 1 96.19 31 ALA B C 1
ATOM 1039 O O . ALA B 1 31 ? -0.226 8.992 7.805 1 96.19 31 ALA B O 1
ATOM 1040 N N . LYS B 1 32 ? 1.438 9.797 9.086 1 96.31 32 LYS B N 1
ATOM 1041 C CA . LYS B 1 32 ? 2.277 8.625 8.836 1 96.31 32 LYS B CA 1
ATOM 1042 C C . LYS B 1 32 ? 1.614 7.352 9.359 1 96.31 32 LYS B C 1
ATOM 1044 O O . LYS 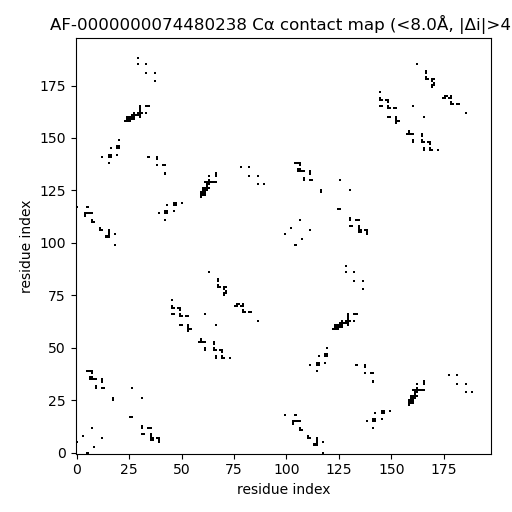B 1 32 ? 1.623 6.32 8.68 1 96.31 32 LYS B O 1
ATOM 1049 N N . GLU B 1 33 ? 1.118 7.449 10.469 1 93.19 33 GLU B N 1
ATOM 1050 C CA . GLU B 1 33 ? 0.455 6.293 11.07 1 93.19 33 GLU B CA 1
ATOM 1051 C C . GLU B 1 33 ? -0.804 5.918 10.297 1 93.19 33 GLU B C 1
ATOM 1053 O O . GLU B 1 33 ? -1.101 4.73 10.117 1 93.19 33 GLU B O 1
ATOM 1058 N N . CYS B 1 34 ? -1.503 6.895 9.875 1 93.12 34 CYS B N 1
ATOM 1059 C CA . CYS B 1 34 ? -2.689 6.652 9.062 1 93.12 34 CYS B CA 1
ATOM 1060 C C . CYS B 1 34 ? -2.326 5.941 7.77 1 93.12 34 CYS B C 1
ATOM 1062 O O . CYS B 1 34 ? -2.961 4.953 7.398 1 93.12 34 CYS B O 1
ATOM 1064 N N . MET B 1 35 ? -1.374 6.395 7.117 1 96.38 35 MET B N 1
ATOM 1065 C CA . MET B 1 35 ? -0.909 5.781 5.875 1 96.38 35 MET B CA 1
ATOM 1066 C C . MET B 1 35 ? -0.434 4.355 6.117 1 96.38 35 MET B C 1
ATOM 1068 O O . MET B 1 35 ? -0.752 3.451 5.34 1 96.38 35 MET B O 1
ATOM 1072 N N . GLN B 1 36 ? 0.331 4.211 7.199 1 95.06 36 GLN B N 1
ATOM 1073 C CA . GLN B 1 36 ? 0.833 2.887 7.551 1 95.06 36 GLN B CA 1
ATOM 1074 C C . GLN B 1 36 ? -0.308 1.882 7.68 1 95.06 36 GLN B C 1
ATOM 1076 O O . GLN B 1 36 ? -0.24 0.783 7.125 1 95.06 36 GLN B O 1
ATOM 1081 N N . GLU B 1 37 ? -1.309 2.199 8.383 1 91.56 37 GLU B N 1
ATOM 1082 C CA . GLU B 1 37 ? -2.463 1.326 8.578 1 91.56 37 GLU B CA 1
ATOM 1083 C C . GLU B 1 37 ? -3.188 1.074 7.258 1 91.56 37 GLU B C 1
ATOM 1085 O O . GLU B 1 37 ? -3.525 -0.068 6.938 1 91.56 37 GLU B O 1
ATOM 1090 N N . CYS B 1 38 ? -3.406 2.098 6.531 1 92.44 38 CYS B N 1
ATOM 1091 C CA . CYS B 1 38 ? -4.141 2.014 5.277 1 92.44 38 CYS B CA 1
ATOM 1092 C C . CYS B 1 38 ? -3.434 1.095 4.289 1 92.44 38 CYS B C 1
ATOM 1094 O O . CYS B 1 38 ? -4.051 0.196 3.717 1 92.44 38 CYS B O 1
ATOM 1096 N N . VAL B 1 39 ? -2.197 1.275 4.145 1 95.31 39 VAL B N 1
ATOM 1097 C CA . VAL B 1 39 ? -1.456 0.533 3.129 1 95.31 39 VAL B CA 1
ATOM 1098 C C . VAL B 1 39 ? -1.281 -0.917 3.574 1 95.31 39 VAL B C 1
ATOM 1100 O O . VAL B 1 39 ? -1.317 -1.834 2.75 1 95.31 39 VAL B O 1
ATOM 1103 N N . SER B 1 40 ? -1.068 -1.146 4.848 1 93.94 40 SER B N 1
ATOM 1104 C CA . SER B 1 40 ? -0.991 -2.514 5.352 1 93.94 40 SER B CA 1
ATOM 1105 C C . SER B 1 40 ? -2.297 -3.266 5.113 1 93.94 40 SER B C 1
ATOM 1107 O O . SER B 1 40 ? -2.283 -4.422 4.688 1 93.94 40 SER B O 1
ATOM 1109 N N . GLU B 1 41 ? -3.404 -2.67 5.371 1 90.19 41 GLU B N 1
ATOM 1110 C CA . GLU B 1 41 ? -4.711 -3.275 5.117 1 90.19 41 GLU B CA 1
ATOM 1111 C C . GLU B 1 41 ? -4.93 -3.51 3.627 1 90.19 41 GLU B C 1
ATOM 1113 O O . GLU B 1 41 ? -5.531 -4.512 3.232 1 90.19 41 GLU B O 1
ATOM 1118 N N . PHE B 1 42 ? -4.488 -2.529 2.865 1 92.69 42 PHE B N 1
ATOM 1119 C CA . PHE B 1 42 ? -4.602 -2.645 1.415 1 92.69 42 PHE B CA 1
ATOM 1120 C C . PHE B 1 42 ? -3.898 -3.902 0.916 1 92.69 42 PHE B C 1
ATOM 1122 O O . PHE B 1 42 ? -4.461 -4.664 0.127 1 92.69 42 PHE B O 1
ATOM 1129 N N . ILE B 1 43 ? -2.721 -4.164 1.363 1 96.56 43 ILE B N 1
ATOM 1130 C CA . ILE B 1 43 ? -1.968 -5.363 1.006 1 96.56 43 ILE B CA 1
ATOM 1131 C C . ILE B 1 43 ? -2.754 -6.609 1.414 1 96.56 43 ILE B C 1
ATOM 1133 O O . ILE B 1 43 ? -2.893 -7.547 0.627 1 96.56 43 ILE B O 1
ATOM 1137 N N . SER B 1 44 ? -3.27 -6.602 2.619 1 94 44 SER B N 1
ATOM 1138 C CA . SER B 1 44 ? -4.008 -7.75 3.137 1 94 44 SER B CA 1
ATOM 1139 C C . SER B 1 44 ? -5.262 -8.016 2.314 1 94 44 SER B C 1
ATOM 1141 O O . SER B 1 44 ? -5.582 -9.172 2.012 1 94 44 SER B O 1
ATOM 1143 N N . PHE B 1 45 ? -5.938 -7.012 1.919 1 92.94 45 PHE B N 1
ATOM 1144 C CA . PHE B 1 45 ? -7.18 -7.152 1.17 1 92.94 45 PHE B CA 1
ATOM 1145 C C . PHE B 1 45 ? -6.918 -7.746 -0.209 1 92.94 45 PHE B C 1
ATOM 1147 O O . PHE B 1 45 ? -7.602 -8.68 -0.63 1 92.94 45 PHE B O 1
ATOM 1154 N N . ILE B 1 46 ? -5.973 -7.172 -0.862 1 96.38 46 ILE B N 1
ATOM 1155 C CA . ILE B 1 46 ? -5.641 -7.672 -2.193 1 96.38 46 ILE B CA 1
ATOM 1156 C C . ILE B 1 46 ? -5.184 -9.125 -2.1 1 96.38 46 ILE B C 1
ATOM 1158 O O . ILE B 1 46 ? -5.598 -9.969 -2.898 1 96.38 46 ILE B O 1
ATOM 1162 N N . THR B 1 47 ? -4.316 -9.375 -1.146 1 98 47 THR B N 1
ATOM 1163 C CA . THR B 1 47 ? -3.797 -10.727 -0.966 1 98 47 THR B CA 1
ATOM 1164 C C . THR B 1 47 ? -4.93 -11.703 -0.683 1 98 47 THR B C 1
ATOM 1166 O O . THR B 1 47 ? -4.969 -12.797 -1.251 1 98 47 THR B O 1
ATOM 1169 N N . SER B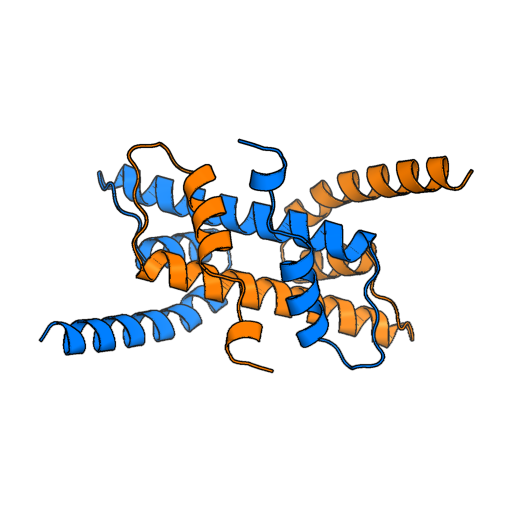 1 48 ? -5.812 -11.312 0.145 1 96.88 48 SER B N 1
ATOM 1170 C CA . SER B 1 48 ? -6.941 -12.172 0.495 1 96.88 48 SER B CA 1
ATOM 1171 C C . SER B 1 48 ? -7.816 -12.453 -0.721 1 96.88 48 SER B C 1
ATOM 1173 O O . SER B 1 48 ? -8.25 -13.586 -0.926 1 96.88 48 SER B O 1
ATOM 1175 N N . GLU B 1 49 ? -8.086 -11.445 -1.465 1 96.81 49 GLU B N 1
ATOM 1176 C CA . GLU B 1 49 ? -8.875 -11.609 -2.68 1 96.81 49 GLU B CA 1
ATOM 1177 C C . GLU B 1 49 ? -8.18 -12.539 -3.672 1 96.81 49 GLU B C 1
ATOM 1179 O O . GLU B 1 49 ? -8.82 -13.398 -4.281 1 96.81 49 GLU B O 1
ATOM 1184 N N . ALA B 1 50 ? -6.914 -12.336 -3.85 1 98 50 ALA B N 1
ATOM 1185 C CA . ALA B 1 50 ? -6.125 -13.195 -4.734 1 98 50 ALA B CA 1
ATOM 1186 C C . ALA B 1 50 ? -6.121 -14.641 -4.234 1 98 50 ALA B C 1
ATOM 1188 O O . ALA B 1 50 ? -6.227 -15.578 -5.027 1 98 50 ALA B O 1
ATOM 1189 N N . SER B 1 51 ? -6.02 -14.758 -2.988 1 97.75 51 SER B N 1
ATOM 1190 C CA . SER B 1 51 ? -6.012 -16.078 -2.373 1 97.75 51 SER B CA 1
ATOM 1191 C C . SER B 1 51 ? -7.328 -16.812 -2.607 1 97.75 51 SER B C 1
ATOM 1193 O O . SER B 1 51 ? -7.336 -18 -2.916 1 97.75 51 SER B O 1
ATOM 1195 N N . ASP B 1 52 ? -8.406 -16.109 -2.404 1 96.62 52 ASP B N 1
ATOM 1196 C CA . ASP B 1 52 ? -9.727 -16.703 -2.635 1 96.62 52 ASP B CA 1
ATOM 1197 C C . ASP B 1 52 ? -9.852 -17.219 -4.062 1 96.62 52 ASP B C 1
ATOM 1199 O O . ASP B 1 52 ? -10.375 -18.312 -4.285 1 96.62 52 ASP B O 1
ATOM 1203 N N . LYS B 1 53 ? -9.367 -16.422 -4.984 1 95.81 53 LYS B N 1
ATOM 1204 C CA . LYS B 1 53 ? -9.398 -16.844 -6.383 1 95.81 53 LYS B CA 1
ATOM 1205 C C . LYS B 1 53 ? -8.531 -18.078 -6.605 1 95.81 53 LYS B C 1
ATOM 1207 O O . LYS B 1 53 ? -8.953 -19.031 -7.27 1 95.81 53 LYS B O 1
ATOM 1212 N N . CYS B 1 54 ? -7.379 -18 -6.082 1 95.75 54 CYS B N 1
ATOM 1213 C CA . CYS B 1 54 ? -6.43 -19.109 -6.227 1 95.75 54 CYS B CA 1
ATOM 1214 C C . CYS B 1 54 ? -7 -20.391 -5.645 1 95.75 54 CYS B C 1
ATOM 1216 O O . CYS B 1 54 ? -6.918 -21.453 -6.273 1 95.75 54 CYS B O 1
ATOM 1218 N N . LEU B 1 55 ? -7.602 -20.375 -4.547 1 94.56 55 LEU B N 1
ATOM 1219 C CA . LEU B 1 55 ? -8.195 -21.516 -3.877 1 94.56 55 LEU B CA 1
ATOM 1220 C C . LEU B 1 55 ? -9.391 -22.047 -4.66 1 94.56 55 LEU B C 1
ATOM 1222 O O . LEU B 1 55 ? -9.578 -23.266 -4.773 1 94.56 55 LEU B O 1
ATOM 1226 N N . SER B 1 56 ? -10.18 -21.172 -5.113 1 96.38 56 SER B N 1
ATOM 1227 C CA . SER B 1 56 ? -11.336 -21.578 -5.906 1 96.38 56 SER B CA 1
ATOM 1228 C C . SER B 1 56 ? -10.906 -22.375 -7.137 1 96.38 56 SER B C 1
ATOM 1230 O O . SER B 1 56 ? -11.664 -23.203 -7.633 1 96.38 56 SER B O 1
ATOM 1232 N N . GLU B 1 57 ? -9.68 -22.141 -7.555 1 97.31 57 GLU B N 1
ATOM 1233 C CA . GLU B 1 57 ? -9.133 -22.828 -8.719 1 97.31 57 GLU B CA 1
ATOM 1234 C C . GLU B 1 57 ? -8.281 -24.031 -8.297 1 97.31 57 GLU B C 1
ATOM 1236 O O . GLU B 1 57 ? -7.613 -24.641 -9.133 1 97.31 57 GLU B O 1
ATOM 1241 N N . LYS B 1 58 ? -8.266 -24.344 -7.047 1 96.5 58 LYS B N 1
ATOM 1242 C CA . LYS B 1 58 ? -7.547 -25.469 -6.465 1 96.5 58 LYS B CA 1
ATOM 1243 C C . LYS B 1 58 ? -6.043 -25.359 -6.703 1 96.5 58 LYS B C 1
ATOM 1245 O O . LYS B 1 58 ? -5.379 -26.344 -7.035 1 96.5 58 LYS B O 1
ATOM 1250 N N . ARG B 1 59 ? -5.582 -24.141 -6.613 1 96.75 59 ARG B N 1
ATOM 1251 C CA . ARG B 1 59 ? -4.156 -23.844 -6.688 1 96.75 59 ARG B CA 1
ATOM 1252 C C . ARG B 1 59 ? -3.615 -23.422 -5.324 1 96.75 59 ARG B C 1
ATOM 1254 O O . ARG B 1 59 ? -4.379 -23.031 -4.445 1 96.75 59 ARG B O 1
ATOM 1261 N N . LYS B 1 60 ? -2.332 -23.562 -5.227 1 96.19 60 LYS B N 1
ATOM 1262 C CA . LYS B 1 60 ? -1.714 -23.25 -3.943 1 96.19 60 LYS B CA 1
ATOM 1263 C C . LYS B 1 60 ? -0.806 -22.031 -4.062 1 96.19 60 LYS B C 1
ATOM 1265 O O . LYS B 1 60 ? -0.456 -21.406 -3.059 1 96.19 60 LYS B O 1
ATOM 1270 N N . THR B 1 61 ? -0.356 -21.734 -5.297 1 98 61 THR B N 1
ATOM 1271 C CA . THR B 1 61 ? 0.583 -20.641 -5.512 1 98 61 THR B CA 1
ATOM 1272 C C . THR B 1 61 ? -0.122 -19.438 -6.125 1 98 61 THR B C 1
ATOM 1274 O O . THR B 1 61 ? -0.718 -19.531 -7.199 1 98 61 THR B O 1
ATOM 1277 N N . ILE B 1 62 ? -0.064 -18.328 -5.414 1 98.06 62 ILE B N 1
ATOM 1278 C CA . ILE B 1 62 ? -0.565 -17.062 -5.906 1 98.06 62 ILE B CA 1
ATOM 1279 C C . ILE B 1 62 ? 0.457 -16.438 -6.855 1 98.06 62 ILE B C 1
ATOM 1281 O O . ILE B 1 62 ? 1.623 -16.266 -6.492 1 98.06 62 ILE B O 1
ATOM 1285 N N . ASN B 1 63 ? 0.001 -16.125 -8.016 1 96 63 ASN B N 1
ATOM 1286 C CA . ASN B 1 63 ? 0.903 -15.531 -8.992 1 96 63 ASN B CA 1
ATOM 1287 C C . ASN B 1 63 ? 0.521 -14.086 -9.297 1 96 63 ASN B C 1
ATOM 1289 O O . ASN B 1 63 ? -0.39 -13.539 -8.672 1 96 63 ASN B O 1
ATOM 1293 N N . GLY B 1 64 ? 1.312 -13.477 -10.18 1 95.69 64 GLY B N 1
ATOM 1294 C CA . GLY B 1 64 ? 1.097 -12.078 -10.516 1 95.69 64 GLY B CA 1
ATOM 1295 C C . GLY B 1 64 ? -0.277 -11.805 -11.094 1 95.69 64 GLY B C 1
ATOM 1296 O O . GLY B 1 64 ? -0.887 -10.773 -10.812 1 95.69 64 GLY B O 1
ATOM 1297 N N . GLU B 1 65 ? -0.709 -12.75 -11.906 1 94.56 65 GLU B N 1
ATOM 1298 C CA . GLU B 1 65 ? -2.027 -12.594 -12.508 1 94.56 65 GLU B CA 1
ATOM 1299 C C . GLU B 1 65 ? -3.125 -12.578 -11.445 1 94.56 65 GLU B C 1
ATOM 1301 O O . GLU B 1 65 ? -4.133 -11.883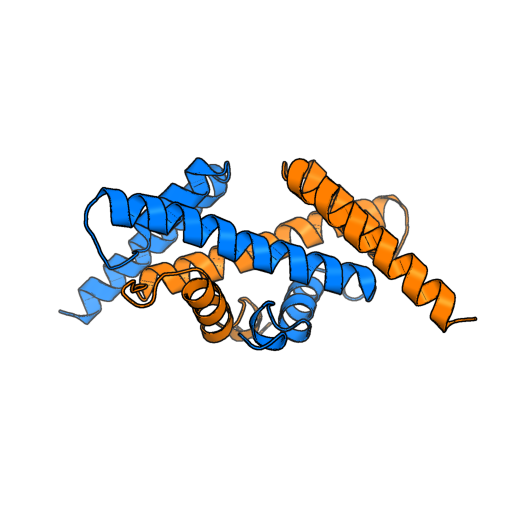 -11.602 1 94.56 65 GLU B O 1
ATOM 1306 N N . ASP B 1 66 ? -2.963 -13.328 -10.445 1 97.12 66 ASP B N 1
ATOM 1307 C CA . ASP B 1 66 ? -3.934 -13.344 -9.352 1 97.12 66 ASP B CA 1
ATOM 1308 C C . ASP B 1 66 ? -4 -11.977 -8.664 1 97.12 66 ASP B C 1
ATOM 1310 O O . ASP B 1 66 ? -5.078 -11.531 -8.273 1 97.12 66 ASP B O 1
ATOM 1314 N N . ILE B 1 67 ? -2.85 -11.375 -8.492 1 97.38 67 ILE B N 1
ATOM 1315 C CA . ILE B 1 67 ? -2.787 -10.047 -7.887 1 97.38 67 ILE B CA 1
ATOM 1316 C C . ILE B 1 67 ? -3.504 -9.039 -8.773 1 97.38 67 ILE B C 1
ATOM 1318 O O . ILE B 1 67 ? -4.281 -8.211 -8.289 1 97.38 67 ILE B O 1
ATOM 1322 N N . LEU B 1 68 ? -3.283 -9.148 -10.047 1 95.56 68 LEU B N 1
ATOM 1323 C CA . LEU B 1 68 ? -3.914 -8.234 -10.992 1 95.56 68 LEU B CA 1
ATOM 1324 C C . LEU B 1 68 ? -5.43 -8.398 -10.969 1 95.56 68 LEU B C 1
ATOM 1326 O O . LEU B 1 68 ? -6.164 -7.406 -11 1 95.56 68 LEU B O 1
ATOM 1330 N N . PHE B 1 69 ? -5.816 -9.562 -10.93 1 95.94 69 PHE B N 1
ATOM 1331 C CA . PHE B 1 69 ? -7.246 -9.836 -10.844 1 95.94 69 PHE B CA 1
ATOM 1332 C C . PHE B 1 69 ? -7.844 -9.211 -9.586 1 95.94 69 PHE B C 1
ATOM 1334 O O . PHE B 1 69 ? -8.898 -8.578 -9.648 1 95.94 69 PHE B O 1
ATOM 1341 N N . ALA B 1 70 ? -7.219 -9.484 -8.492 1 96.56 70 ALA B N 1
ATOM 1342 C CA . ALA B 1 70 ? -7.695 -8.953 -7.219 1 96.56 70 ALA B CA 1
ATOM 1343 C C . ALA B 1 70 ? -7.789 -7.43 -7.258 1 96.56 70 ALA B C 1
ATOM 1345 O O . ALA B 1 70 ? -8.766 -6.852 -6.77 1 96.56 70 ALA B O 1
ATOM 1346 N N . MET B 1 71 ? -6.801 -6.824 -7.809 1 94.25 71 MET B N 1
ATOM 1347 C CA . MET B 1 71 ? -6.797 -5.371 -7.938 1 94.25 71 MET B CA 1
ATOM 1348 C C . MET B 1 71 ? -7.996 -4.898 -8.758 1 94.25 71 MET B C 1
ATOM 1350 O O . MET B 1 71 ? -8.695 -3.963 -8.359 1 94.25 71 MET B O 1
ATOM 1354 N N . ALA B 1 72 ? -8.227 -5.512 -9.875 1 93.5 72 ALA B N 1
ATOM 1355 C CA . ALA B 1 72 ? -9.367 -5.145 -10.711 1 93.5 72 ALA B CA 1
ATOM 1356 C C . ALA B 1 72 ? -10.68 -5.352 -9.961 1 93.5 72 ALA B C 1
ATOM 1358 O O . ALA B 1 72 ? -11.578 -4.508 -10.031 1 93.5 72 ALA B O 1
ATOM 1359 N N . SER B 1 73 ? -10.742 -6.402 -9.266 1 93 73 SER B N 1
ATOM 1360 C CA . SER B 1 73 ? -11.961 -6.746 -8.531 1 93 73 SER B CA 1
ATOM 1361 C C . SER B 1 73 ? -12.25 -5.73 -7.434 1 93 73 SER B C 1
ATOM 1363 O O . SER B 1 73 ? -13.406 -5.516 -7.07 1 93 73 SER B O 1
ATOM 1365 N N . LEU B 1 74 ? -11.219 -5.137 -6.988 1 86.94 74 LEU B N 1
ATOM 1366 C CA . LEU B 1 74 ? -11.367 -4.188 -5.887 1 86.94 74 LEU B CA 1
ATOM 1367 C C . LEU B 1 74 ? -11.477 -2.76 -6.414 1 86.94 74 LEU B C 1
ATOM 1369 O O . LEU B 1 74 ? -11.461 -1.804 -5.633 1 86.94 74 LEU B O 1
ATOM 1373 N N . GLY B 1 75 ? -11.477 -2.611 -7.699 1 85.31 75 GLY B N 1
ATOM 1374 C CA . GLY B 1 75 ? -11.758 -1.304 -8.273 1 85.31 75 GLY B CA 1
ATOM 1375 C C . GLY B 1 75 ? -10.508 -0.581 -8.75 1 85.31 75 GLY B C 1
ATOM 1376 O O . GLY B 1 75 ? -10.562 0.605 -9.078 1 85.31 75 GLY B O 1
ATOM 1377 N N . PHE B 1 76 ? -9.328 -1.24 -8.773 1 87.75 76 PHE B N 1
ATOM 1378 C CA . PHE B 1 76 ? -8.086 -0.646 -9.25 1 87.75 76 PHE B CA 1
ATOM 1379 C C . PHE B 1 76 ? -7.789 -1.075 -10.68 1 87.75 76 PHE B C 1
ATOM 1381 O O . PHE B 1 76 ? -6.652 -1.415 -11.008 1 87.75 76 PHE B O 1
ATOM 1388 N N . GLU B 1 77 ? -8.805 -1.035 -11.43 1 88.75 77 GLU B N 1
ATOM 1389 C CA . GLU B 1 77 ? -8.719 -1.538 -12.797 1 88.75 77 GLU B CA 1
ATOM 1390 C C . GLU B 1 77 ? -7.645 -0.795 -13.586 1 88.75 77 GLU B C 1
ATOM 1392 O O . GLU B 1 77 ? -6.852 -1.413 -14.297 1 88.75 77 GLU B O 1
ATOM 1397 N N . ASN B 1 78 ? -7.645 0.498 -13.508 1 85.56 78 ASN B N 1
ATOM 1398 C CA . ASN B 1 78 ? -6.676 1.287 -14.258 1 85.56 78 ASN B CA 1
ATOM 1399 C C . ASN B 1 78 ? -5.242 0.956 -13.852 1 85.56 78 ASN B C 1
ATOM 1401 O O . ASN B 1 78 ? -4.363 0.828 -14.703 1 85.56 78 ASN B O 1
ATOM 1405 N N . TYR B 1 79 ? -5.086 0.762 -12.648 1 82.44 79 TYR B N 1
ATOM 1406 C CA . TYR B 1 79 ? -3.758 0.42 -12.148 1 82.44 79 TYR B CA 1
ATOM 1407 C C . TYR B 1 79 ? -3.365 -0.991 -12.57 1 82.44 79 TYR B C 1
ATOM 1409 O O . TYR B 1 79 ? -2.211 -1.241 -12.922 1 82.44 79 TYR B O 1
ATOM 1417 N N . ALA B 1 80 ? -4.348 -1.849 -12.469 1 90.31 80 ALA B N 1
ATOM 1418 C CA . ALA B 1 80 ? -4.102 -3.23 -12.875 1 90.31 80 ALA B CA 1
ATOM 1419 C C . ALA B 1 80 ? -3.637 -3.303 -14.32 1 90.31 80 ALA B C 1
ATOM 1421 O O . ALA B 1 80 ? -2.715 -4.055 -14.648 1 90.31 80 ALA B O 1
ATOM 1422 N N . GLU B 1 81 ? -4.211 -2.531 -15.148 1 89.25 81 GLU B N 1
ATOM 1423 C CA . GLU B 1 81 ? -3.877 -2.539 -16.562 1 89.25 81 GLU B CA 1
ATOM 1424 C C . GLU B 1 81 ? -2.443 -2.074 -16.797 1 89.25 81 GLU B C 1
ATOM 1426 O O . GLU B 1 81 ? -1.73 -2.637 -17.641 1 89.25 81 GLU B O 1
ATOM 1431 N N . VAL B 1 82 ? -2.059 -1.119 -16.109 1 83.44 82 VAL B N 1
ATOM 1432 C CA . VAL B 1 82 ? -0.711 -0.578 -16.25 1 83.44 82 VAL B CA 1
ATOM 1433 C C . VAL B 1 82 ? 0.31 -1.593 -15.75 1 83.44 82 VAL B C 1
ATOM 1435 O O . VAL B 1 82 ? 1.343 -1.816 -16.391 1 83.44 82 VAL B O 1
ATOM 1438 N N . LEU B 1 83 ? -0.059 -2.197 -14.664 1 86.81 83 LEU B N 1
ATOM 1439 C CA . LEU B 1 83 ? 0.851 -3.162 -14.055 1 86.81 83 LEU B CA 1
ATOM 1440 C C . LEU B 1 83 ? 0.965 -4.418 -14.906 1 86.81 83 LEU B C 1
ATOM 1442 O O . LEU B 1 83 ? 1.968 -5.133 -14.836 1 86.81 83 LEU B O 1
ATOM 1446 N N . LYS B 1 84 ? -0.039 -4.66 -15.617 1 89.25 84 LYS B N 1
ATOM 1447 C CA . LYS B 1 84 ? -0.016 -5.805 -16.531 1 89.25 84 LYS B CA 1
ATOM 1448 C C . LYS B 1 84 ? 1.142 -5.703 -17.516 1 89.25 84 LYS B C 1
ATOM 1450 O O . LYS B 1 84 ? 1.766 -6.711 -17.859 1 89.25 84 LYS B O 1
ATOM 1455 N N . ILE B 1 85 ? 1.326 -4.566 -17.922 1 84.75 85 ILE B N 1
ATOM 1456 C CA . ILE B 1 85 ? 2.412 -4.336 -18.875 1 84.75 85 ILE B CA 1
ATOM 1457 C C . ILE B 1 85 ? 3.75 -4.664 -18.203 1 84.75 85 ILE B C 1
ATOM 1459 O O . ILE B 1 85 ? 4.605 -5.316 -18.812 1 84.75 85 ILE B O 1
ATOM 1463 N N . TYR B 1 86 ? 3.85 -4.254 -17.047 1 76 86 TYR B N 1
ATOM 1464 C CA . TYR B 1 86 ? 5.059 -4.543 -16.297 1 76 86 TYR B CA 1
ATOM 1465 C C . TYR B 1 86 ? 5.238 -6.043 -16.109 1 76 86 TYR B C 1
ATOM 1467 O O . TYR B 1 86 ? 6.34 -6.57 -16.266 1 76 86 TYR B O 1
ATOM 1475 N N . LEU B 1 87 ? 4.16 -6.715 -15.781 1 81.5 87 LEU B N 1
ATOM 1476 C CA . LEU B 1 87 ? 4.223 -8.156 -15.547 1 81.5 87 LEU B CA 1
ATOM 1477 C C . LEU B 1 87 ? 4.633 -8.898 -16.812 1 81.5 87 LEU B C 1
ATOM 1479 O O . LEU B 1 87 ? 5.375 -9.883 -16.75 1 81.5 87 LEU B O 1
ATOM 1483 N N . ALA B 1 88 ? 4.133 -8.453 -17.812 1 83.94 88 ALA B N 1
ATOM 1484 C CA . ALA B 1 88 ? 4.477 -9.078 -19.094 1 83.94 88 ALA B CA 1
ATOM 1485 C C . ALA B 1 88 ? 5.969 -8.945 -19.391 1 83.94 88 ALA B C 1
ATOM 1487 O O . ALA B 1 88 ? 6.609 -9.914 -19.812 1 83.94 88 ALA B O 1
ATOM 1488 N N . LYS B 1 89 ? 6.453 -7.809 -19.141 1 79.62 89 LYS B N 1
ATOM 1489 C CA . LYS B 1 89 ? 7.875 -7.57 -19.359 1 79.62 89 LYS B CA 1
ATOM 1490 C C . LYS B 1 89 ? 8.727 -8.438 -18.438 1 79.62 89 LYS B C 1
ATOM 1492 O O . LYS B 1 89 ? 9.758 -8.977 -18.859 1 79.62 89 LYS B O 1
ATOM 1497 N N . TYR B 1 90 ? 8.305 -8.539 -17.297 1 74.25 90 TYR B N 1
ATOM 1498 C CA . TYR B 1 90 ? 9 -9.375 -16.312 1 74.25 90 TYR B CA 1
ATOM 1499 C C . TYR B 1 90 ? 9.047 -10.828 -16.766 1 74.25 90 TYR B C 1
ATOM 1501 O O . TYR B 1 90 ? 10.094 -11.477 -16.672 1 74.25 90 TYR B O 1
ATOM 1509 N N . ARG B 1 91 ? 7.973 -11.352 -17.172 1 78.56 91 ARG B N 1
ATOM 1510 C CA . ARG B 1 91 ? 7.895 -12.742 -17.609 1 78.56 91 ARG B CA 1
ATOM 1511 C C . ARG B 1 91 ? 8.789 -12.992 -18.812 1 78.56 91 ARG B C 1
ATOM 1513 O O . ARG B 1 91 ? 9.422 -14.047 -18.922 1 78.56 91 ARG B O 1
ATOM 1520 N N . GLU B 1 92 ? 8.781 -12.039 -19.672 1 81 92 GLU B N 1
ATOM 1521 C CA . GLU B 1 92 ? 9.656 -12.156 -20.844 1 81 92 GLU B CA 1
ATOM 1522 C C . GLU B 1 92 ? 11.117 -12.242 -20.422 1 81 92 GLU B C 1
ATOM 1524 O O . GLU B 1 92 ? 11.883 -13.039 -20.969 1 81 92 GLU B O 1
ATOM 1529 N N . GLN B 1 93 ? 11.438 -11.43 -19.516 1 77.19 93 GLN B N 1
ATOM 1530 C CA . GLN B 1 93 ? 12.812 -11.414 -19.031 1 77.19 93 GLN B CA 1
ATOM 1531 C C . GLN B 1 93 ? 13.164 -12.711 -18.312 1 77.19 93 GLN B C 1
ATOM 1533 O O . GLN B 1 93 ? 14.281 -13.219 -18.438 1 77.19 93 GLN B O 1
ATOM 1538 N N . GLN B 1 94 ? 12.266 -13.195 -17.516 1 75.56 94 GLN B N 1
ATOM 1539 C CA . GLN B 1 94 ? 12.492 -14.453 -16.812 1 75.56 94 GLN B CA 1
ATOM 1540 C C . GLN B 1 94 ? 12.625 -15.617 -17.797 1 75.56 94 GLN B C 1
ATOM 1542 O O . GLN B 1 94 ? 13.43 -16.531 -17.578 1 75.56 94 GLN B O 1
ATOM 1547 N N . ALA B 1 95 ? 11.789 -15.57 -18.766 1 76.19 95 ALA B N 1
ATOM 1548 C CA . ALA B 1 95 ? 11.867 -16.609 -19.781 1 76.19 95 ALA B CA 1
ATOM 1549 C C . ALA B 1 95 ? 13.219 -16.594 -20.484 1 76.19 95 ALA B C 1
ATOM 1551 O O . ALA B 1 95 ? 13.766 -17.641 -20.828 1 76.19 95 ALA B O 1
ATOM 1552 N N . LEU B 1 96 ? 13.719 -15.453 -20.688 1 76.88 96 LEU B N 1
ATOM 1553 C CA . LEU B 1 96 ? 15.008 -15.312 -21.359 1 76.88 96 LEU B CA 1
ATOM 1554 C C . LEU B 1 96 ? 16.141 -15.789 -20.469 1 76.88 96 LEU B C 1
ATOM 1556 O O . LEU B 1 96 ? 17.156 -16.297 -20.953 1 76.88 96 LEU B O 1
ATOM 1560 N N . LYS B 1 97 ? 16.047 -15.617 -19.234 1 78.06 97 LYS B N 1
ATOM 1561 C CA . LYS B 1 97 ? 17.094 -16.031 -18.312 1 78.06 97 LYS B CA 1
ATOM 1562 C C . LYS B 1 97 ? 17.094 -17.547 -18.125 1 78.06 97 LYS B C 1
ATOM 1564 O O . LYS B 1 97 ? 18.125 -18.125 -17.766 1 78.06 97 LYS B O 1
ATOM 1569 N N . GLN B 1 98 ? 16.031 -18.203 -18.125 1 71.25 98 GLN B N 1
ATOM 1570 C CA . GLN B 1 98 ? 15.953 -19.656 -17.984 1 71.25 98 GLN B CA 1
ATOM 1571 C C . GLN B 1 98 ? 16.422 -20.359 -19.25 1 71.25 98 GLN B C 1
ATOM 1573 O O . GLN B 1 98 ? 16.781 -21.547 -19.203 1 71.25 98 GLN B O 1
ATOM 1578 N N . GLU B 1 99 ? 16.469 -19.641 -20.25 1 59.69 99 GLU B N 1
ATOM 1579 C CA . GLU B 1 99 ? 17.062 -20.234 -21.438 1 59.69 99 GLU B CA 1
ATOM 1580 C C . GLU B 1 99 ? 18.562 -19.969 -21.5 1 59.69 99 GLU B C 1
ATOM 1582 O O . GLU B 1 99 ? 19.344 -20.859 -21.828 1 59.69 99 GLU B O 1
#

Secondary structure (DSSP, 8-state):
--GGGTS--HHHHHHHHHHTS-TT-EE-HHHHHHHHHHHHHHHHHHHHHHHHHHHHTT--EE-HHHHHHHHHHTT-HHHHHHHHHHHHHHHHHHHHHH-/--GGGTS--HHHHHHHHHHTS-TT-EE-HHHHHHHHHHHHHHHHHHHHHHHHHHHHTT--EE-HHHHHHHHHHTT-HHHHHHHHHHHHHHHHHHHHHH-

Radius of gyration: 17.64 Å; Cα contacts (8 Å, |Δi|>4): 233; chains: 2; bounding box: 34×53×51 Å

Solvent-accessible surface area (backbone atoms only — not comparable to full-atom values): 10525 Å² total; per-residue (Å²): 129,54,78,76,58,67,43,56,61,54,70,61,50,44,50,44,40,51,72,60,45,63,90,79,53,42,72,35,70,61,21,44,52,48,48,26,53,51,52,35,50,49,48,35,49,37,43,43,46,18,46,53,53,30,48,75,68,74,43,51,64,39,39,40,68,37,46,37,49,24,32,37,75,73,68,37,42,73,58,28,57,57,48,47,55,54,50,51,52,49,51,53,52,52,54,57,69,75,99,128,55,77,77,58,66,42,56,61,55,70,62,50,44,49,43,40,52,72,62,44,62,90,80,52,43,72,36,70,59,22,44,51,47,49,27,53,50,53,34,50,49,48,35,50,36,44,44,46,18,45,52,52,31,46,77,68,74,45,50,64,39,38,38,67,36,46,38,50,22,32,36,75,72,69,37,43,72,56,28,57,58,47,47,54,52,51,52,52,49,51,53,52,50,54,58,68,76,102

InterPro domains:
  IPR003956 Transcription factor, NFYB/HAP3, conserved site [PS00685] (38-54)
  IPR003958 Transcription factor CBF/NF-Y/archaeal histone domain [PF00808] (6-71)
  IPR009072 Histone-fold [G3DSA:1.10.20.10] (1-99)
  IPR009072 Histone-fold [SSF47113] (4-97)
  IPR027113 Transcription factor NFYB/HAP3 [PTHR11064] (2-94)